Protein AF-A0A7S1TML5-F1 (afdb_monomer_lite)

pLDDT: mean 84.29, std 15.25, range [36.38, 97.0]

Foldseek 3Di:
DDDPPDPDDDDPVRVVVQLVVLLVVLVVLQVLQVVVVQWADQDPCLVVVLVVLVVVLVVLVVVLVVLVVVLVVLVVVVVPDDDDQPPDLPDQDDDPPDDPVVSVVSVVVSVPPDDDDDPSNVVSVVSVVVSVVSVVVSVVSVSVSVSCVVCRTTDSPCCVQPVDDVLQVLLCCVLSVHPCCSVDPPVSCVVCVVSNPRHVPDDD

Sequence (204 aa):
RDRVVAPSRMQKDDIRKLDDLVEFYNKANKEVAILCNHQRSLPASFDGSMKKLQDRLREFKRELKTMEEKAKDARKRNADKYSIETQRDVKPVFTAEMTYREREAEKQRVAALPKEKSAKTILLSRHDAAVERVHKAVLKLETTIRMKEDLKEVALGTSKINYMDPRITIAWCKKHSVPVEKIFASSLLLKFAWAMETSEHFRF

Secondary structure (DSSP, 8-state):
-----PPP---HHHHHHHHHHHHHHHHHHHHHHHHTT-B-PPPTTHHHHHHHHHHHHHHHHHHHHHHHHHHHHHHHHHHHS-----TT--PPP--TT--HHHHHHHHHHHHTS--PPPHHHHHHHHHHHHHHHHHHHHHHHHHHHHHHHHTTTB-HHHIIIIIS-HHHHHHHHHHTT--GGGTS-HHHHHHTGGGTT--TT---

InterPro domains:
  IPR011010 DNA breaking-rejoining enzyme, catalytic core [SSF56349] (14-200)
  IPR013499 DNA topoisomerase I, eukaryotic-type [SM00435] (4-177)
  IPR013500 DNA topoisomerase I, catalytic core, eukaryotic-type [PF01028] (16-70)
  IPR014727 DNA topoisomerase I, catalytic core, alpha/beta subdomain [G3DSA:1.10.132.10] (6-204)
  IPR018521 DNA topoisomerase IB, active site [PS00176] (150-168)
  IPR025834 Topoisomerase I C-terminal domain [PF14370] (138-204)
  IPR051062 DNA topoisomerase IB [PTHR10290] (17-204)

Organism: NCBI:txid1077150

Radius of gyration: 27.16 Å; chains: 1; bounding box: 80×31×65 Å

Structure (mmCIF, N/CA/C/O backbone):
data_AF-A0A7S1TML5-F1
#
_entry.id   AF-A0A7S1TML5-F1
#
loop_
_atom_site.group_PDB
_atom_site.id
_atom_site.type_symbol
_atom_site.label_atom_id
_atom_site.label_alt_id
_atom_site.label_comp_id
_atom_site.label_asym_id
_atom_site.label_entity_id
_atom_site.label_seq_id
_atom_site.pdbx_PDB_ins_code
_atom_site.Cartn_x
_atom_site.Cartn_y
_atom_site.Cartn_z
_atom_site.occupancy
_atom_site.B_iso_or_equiv
_atom_site.auth_seq_id
_atom_site.auth_comp_id
_atom_site.auth_asym_id
_atom_site.auth_atom_id
_atom_site.pdbx_PDB_model_num
ATOM 1 N N . ARG A 1 1 ? -28.664 7.259 -23.904 1.00 36.53 1 ARG A N 1
ATOM 2 C CA . ARG A 1 1 ? -28.539 7.886 -22.563 1.00 36.53 1 ARG A CA 1
ATOM 3 C C . ARG A 1 1 ? -27.645 6.978 -21.739 1.00 36.53 1 ARG A C 1
ATOM 5 O O . ARG A 1 1 ? -28.142 6.061 -21.093 1.00 36.53 1 ARG A O 1
ATOM 12 N N . ASP A 1 2 ? -26.340 7.191 -21.853 1.00 36.38 2 ASP A N 1
ATOM 13 C CA . ASP A 1 2 ? -25.328 6.387 -21.180 1.00 36.38 2 ASP A CA 1
ATOM 14 C C . ASP A 1 2 ? -25.405 6.609 -19.673 1.00 36.38 2 ASP A C 1
ATOM 16 O O . ASP A 1 2 ? -25.277 7.731 -19.178 1.00 36.38 2 ASP A O 1
ATOM 20 N N . ARG A 1 3 ? -25.670 5.531 -18.931 1.00 38.56 3 ARG A N 1
ATOM 21 C CA . ARG A 1 3 ? -25.481 5.529 -17.484 1.00 38.56 3 ARG A CA 1
ATOM 22 C C . ARG A 1 3 ? -23.980 5.534 -17.247 1.00 38.56 3 ARG A C 1
ATOM 24 O O . ARG A 1 3 ? -23.326 4.511 -17.416 1.00 38.56 3 ARG A O 1
ATOM 31 N N . VAL A 1 4 ? -23.450 6.682 -16.843 1.00 40.66 4 VAL A N 1
ATOM 32 C CA . VAL A 1 4 ? -22.122 6.785 -16.240 1.00 40.66 4 VAL A CA 1
ATOM 33 C C . VAL A 1 4 ? -22.146 5.920 -14.978 1.00 40.66 4 VAL A C 1
ATOM 35 O O . VAL A 1 4 ? -22.702 6.308 -13.951 1.00 40.66 4 VAL A O 1
ATOM 38 N N . VAL A 1 5 ? -21.629 4.695 -15.082 1.00 40.88 5 VAL A N 1
ATOM 39 C CA . VAL A 1 5 ? -21.435 3.806 -13.937 1.00 40.88 5 VAL A CA 1
ATOM 40 C C . VAL A 1 5 ? -20.344 4.443 -13.086 1.00 40.88 5 VAL A C 1
ATOM 42 O O . VAL A 1 5 ? -19.181 4.487 -13.481 1.00 40.88 5 VAL A O 1
ATOM 45 N N . ALA A 1 6 ? -20.731 5.008 -11.944 1.00 38.59 6 ALA A N 1
ATOM 46 C CA . ALA A 1 6 ? -19.779 5.539 -10.980 1.00 38.59 6 ALA A CA 1
ATOM 47 C C . ALA A 1 6 ? -18.787 4.429 -10.574 1.00 38.59 6 ALA A C 1
ATOM 49 O O . ALA A 1 6 ? -19.220 3.293 -10.355 1.00 38.59 6 ALA A O 1
ATOM 50 N N . PRO A 1 7 ? -17.479 4.722 -10.458 1.00 43.91 7 PRO A N 1
ATOM 51 C CA . PRO A 1 7 ? -16.489 3.710 -10.117 1.00 43.91 7 PRO A CA 1
ATOM 52 C C . PRO A 1 7 ? -16.825 3.104 -8.751 1.00 43.91 7 PRO A C 1
ATOM 54 O O . PRO A 1 7 ? -16.921 3.806 -7.741 1.00 43.91 7 PRO A O 1
ATOM 57 N N . SER A 1 8 ? -17.041 1.788 -8.731 1.00 50.03 8 SER A N 1
ATOM 58 C CA . SER A 1 8 ? -17.354 1.029 -7.524 1.00 50.03 8 SER A CA 1
ATOM 59 C C . SER A 1 8 ? -16.257 1.234 -6.479 1.00 50.03 8 SER A C 1
ATOM 61 O O . SER A 1 8 ? -15.083 0.956 -6.726 1.00 50.03 8 SER A O 1
ATOM 63 N N . ARG A 1 9 ? -16.632 1.718 -5.293 1.00 47.47 9 ARG A N 1
ATOM 64 C CA . ARG A 1 9 ? -15.718 1.897 -4.160 1.00 47.47 9 ARG A CA 1
ATOM 65 C C . ARG A 1 9 ? -15.168 0.528 -3.731 1.00 47.47 9 ARG A C 1
ATOM 67 O O . ARG A 1 9 ? -15.917 -0.268 -3.175 1.00 47.47 9 ARG A O 1
ATOM 74 N N . MET A 1 10 ? -13.882 0.269 -3.985 1.00 55.25 10 MET A N 1
ATOM 75 C CA . MET A 1 10 ? -13.211 -0.990 -3.617 1.00 55.25 10 MET A CA 1
ATOM 76 C C . MET A 1 10 ? -13.347 -1.287 -2.116 1.00 55.25 10 MET A C 1
ATOM 78 O O . MET A 1 10 ? -13.232 -0.373 -1.286 1.00 55.25 10 MET A O 1
ATOM 82 N N . GLN A 1 11 ? -13.584 -2.553 -1.755 1.00 63.06 11 GLN A N 1
ATOM 83 C CA . GLN A 1 11 ? -13.730 -2.960 -0.358 1.00 63.06 11 GLN A CA 1
ATOM 84 C C . GLN A 1 11 ? -12.360 -3.048 0.336 1.00 63.06 11 GLN A C 1
ATOM 86 O O . GLN A 1 11 ? -11.303 -3.045 -0.294 1.00 63.06 11 GLN A O 1
ATOM 91 N N . LYS A 1 12 ? -12.345 -3.087 1.675 1.00 57.06 12 LYS A N 1
ATOM 92 C CA . LYS A 1 12 ? -11.091 -3.082 2.456 1.00 57.06 12 LYS A CA 1
ATOM 93 C C . LYS A 1 12 ? -10.215 -4.307 2.190 1.00 57.06 12 LYS A C 1
ATOM 95 O O . LYS A 1 12 ? -8.993 -4.160 2.176 1.00 57.06 12 LYS A O 1
ATOM 100 N N . ASP A 1 13 ? -10.832 -5.465 1.988 1.00 61.53 13 ASP A N 1
ATOM 101 C CA . ASP A 1 13 ? -10.122 -6.713 1.705 1.00 61.53 13 ASP A CA 1
ATOM 102 C C . A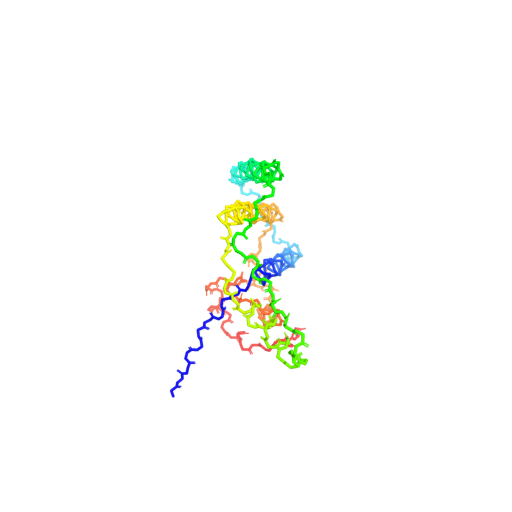SP A 1 13 ? -9.539 -6.711 0.289 1.00 61.53 13 ASP A C 1
ATOM 104 O O . ASP A 1 13 ? -8.429 -7.197 0.084 1.00 61.53 13 ASP A O 1
ATOM 108 N N . ASP A 1 14 ? -10.212 -6.048 -0.655 1.00 66.25 14 ASP A N 1
ATOM 109 C CA . ASP A 1 14 ? -9.702 -5.841 -2.014 1.00 66.25 14 ASP A CA 1
ATOM 110 C C . ASP A 1 14 ? -8.454 -4.952 -2.013 1.00 66.25 14 ASP A C 1
ATOM 112 O O . ASP A 1 14 ? -7.517 -5.197 -2.763 1.00 66.25 14 ASP A O 1
ATOM 116 N N . ILE A 1 15 ? -8.401 -3.946 -1.130 1.00 66.00 15 ILE A N 1
ATOM 117 C CA . ILE A 1 15 ? -7.236 -3.057 -1.003 1.00 66.00 15 ILE A CA 1
ATOM 118 C C . ILE A 1 15 ? -6.014 -3.809 -0.459 1.00 66.00 15 ILE A C 1
ATOM 120 O O . ILE A 1 15 ? -4.912 -3.582 -0.943 1.00 66.00 15 ILE A O 1
ATOM 124 N N . ARG A 1 16 ? -6.190 -4.704 0.526 1.00 69.00 16 ARG A N 1
ATOM 125 C CA . ARG A 1 16 ? -5.073 -5.520 1.041 1.00 69.00 16 ARG A CA 1
ATOM 126 C C . ARG A 1 16 ? -4.533 -6.451 -0.041 1.00 69.00 16 ARG A C 1
ATOM 128 O O . ARG A 1 16 ? -3.340 -6.438 -0.307 1.00 69.00 16 ARG A O 1
ATOM 135 N N . LYS A 1 17 ? -5.431 -7.154 -0.736 1.00 79.81 17 LYS A N 1
ATOM 136 C CA . LYS A 1 17 ? -5.066 -7.997 -1.882 1.00 79.81 17 LYS A CA 1
ATOM 137 C C . LYS A 1 17 ? -4.346 -7.203 -2.975 1.00 79.81 17 LYS A C 1
ATOM 139 O O . LYS A 1 17 ? -3.415 -7.716 -3.584 1.00 79.81 17 LYS A O 1
ATOM 144 N N . LEU A 1 18 ? -4.757 -5.958 -3.220 1.00 86.44 18 LEU A N 1
ATOM 145 C CA . LEU A 1 18 ? -4.114 -5.084 -4.197 1.00 86.44 18 LEU A CA 1
ATOM 146 C C . LEU A 1 18 ? -2.669 -4.745 -3.805 1.00 86.44 18 LEU A C 1
ATOM 148 O O . LEU A 1 18 ? -1.782 -4.835 -4.650 1.00 86.44 18 LEU A O 1
ATOM 152 N N . ASP A 1 19 ? -2.438 -4.350 -2.552 1.00 84.81 19 ASP A N 1
ATOM 153 C CA . ASP A 1 19 ? -1.098 -4.006 -2.064 1.00 84.81 19 ASP A CA 1
ATOM 154 C C . ASP A 1 19 ? -0.154 -5.225 -2.161 1.00 84.81 19 ASP A C 1
ATOM 156 O O . ASP A 1 19 ? 0.963 -5.087 -2.664 1.00 84.81 19 ASP A O 1
ATOM 160 N N . ASP A 1 20 ? -0.636 -6.424 -1.811 1.00 88.06 20 ASP A N 1
ATOM 161 C CA . ASP A 1 20 ? 0.120 -7.682 -1.920 1.00 88.06 20 ASP A CA 1
ATOM 162 C C . ASP A 1 20 ? 0.479 -8.023 -3.383 1.00 88.06 20 ASP A C 1
ATOM 164 O O . ASP A 1 20 ? 1.599 -8.437 -3.693 1.00 88.06 20 ASP A O 1
ATOM 168 N N . LEU A 1 21 ? -0.456 -7.814 -4.318 1.00 91.88 21 LEU A N 1
ATOM 169 C CA . LEU A 1 21 ? -0.222 -8.022 -5.753 1.00 91.88 21 LEU A CA 1
ATOM 170 C C . LEU A 1 21 ? 0.814 -7.034 -6.309 1.00 91.88 21 LEU A C 1
ATOM 172 O O . LEU A 1 21 ? 1.669 -7.410 -7.115 1.00 91.88 21 LEU A O 1
ATOM 176 N N . VAL A 1 22 ? 0.768 -5.773 -5.877 1.00 91.00 22 VAL A N 1
ATOM 177 C CA . VAL A 1 22 ? 1.758 -4.759 -6.268 1.00 91.00 22 VAL A CA 1
ATOM 178 C C . VAL A 1 22 ? 3.139 -5.097 -5.699 1.00 91.00 22 VAL A C 1
ATOM 180 O O . VAL A 1 22 ? 4.145 -4.927 -6.394 1.00 91.00 22 VAL A O 1
ATOM 183 N N . GLU A 1 23 ? 3.214 -5.603 -4.467 1.00 88.88 23 GLU A N 1
ATOM 184 C CA . GLU A 1 23 ? 4.462 -6.097 -3.877 1.00 88.88 23 GLU A CA 1
ATOM 185 C C . GLU A 1 23 ? 5.036 -7.263 -4.691 1.00 88.88 23 GLU A C 1
ATOM 187 O O . GLU A 1 23 ? 6.210 -7.227 -5.071 1.00 88.88 23 GLU A O 1
ATOM 192 N N . PHE A 1 24 ? 4.198 -8.239 -5.055 1.00 92.19 24 PHE A N 1
ATOM 193 C CA . PHE A 1 24 ? 4.586 -9.351 -5.922 1.00 92.19 24 PHE A CA 1
ATOM 194 C C . PHE A 1 24 ? 5.162 -8.866 -7.259 1.00 92.19 24 PHE A C 1
ATOM 196 O O . PHE A 1 24 ? 6.250 -9.293 -7.654 1.00 92.19 24 PHE A O 1
ATOM 203 N N . TYR A 1 25 ? 4.483 -7.929 -7.929 1.00 93.81 25 TYR A N 1
ATOM 204 C CA . TYR A 1 25 ? 4.966 -7.355 -9.186 1.00 93.81 25 TYR A CA 1
ATOM 205 C C . TYR A 1 25 ? 6.332 -6.675 -9.019 1.00 93.81 25 TYR A C 1
ATOM 207 O O . TYR A 1 25 ? 7.237 -6.864 -9.834 1.00 93.81 25 TYR A O 1
ATOM 215 N N . ASN A 1 26 ? 6.507 -5.881 -7.958 1.00 91.81 26 ASN A N 1
ATOM 216 C CA . ASN A 1 26 ? 7.770 -5.187 -7.704 1.00 91.81 26 ASN A CA 1
ATOM 217 C C . ASN A 1 26 ? 8.909 -6.160 -7.394 1.00 91.81 26 ASN A C 1
ATOM 219 O O . ASN A 1 26 ? 10.030 -5.931 -7.849 1.00 91.81 26 ASN A O 1
ATOM 223 N N . LYS A 1 27 ? 8.622 -7.255 -6.685 1.00 92.06 27 LYS A N 1
ATOM 224 C CA . LYS A 1 27 ? 9.584 -8.331 -6.447 1.00 92.06 27 LYS A CA 1
ATOM 225 C C . LYS A 1 27 ? 9.984 -9.011 -7.757 1.00 92.06 27 LYS A C 1
ATOM 227 O O . LYS A 1 27 ? 11.171 -9.125 -8.025 1.00 92.06 27 LYS A O 1
ATOM 232 N N . ALA A 1 28 ? 9.026 -9.367 -8.613 1.00 93.56 28 ALA A N 1
ATOM 233 C CA . ALA A 1 28 ? 9.321 -9.942 -9.927 1.00 93.56 28 ALA A CA 1
ATOM 234 C C . ALA A 1 28 ? 10.176 -8.996 -10.794 1.00 93.56 28 ALA A C 1
ATOM 236 O O . ALA A 1 28 ? 11.177 -9.413 -11.372 1.00 93.56 28 ALA A O 1
ATOM 237 N N . ASN A 1 29 ? 9.845 -7.701 -10.825 1.00 93.31 29 ASN A N 1
ATOM 238 C CA . ASN A 1 29 ? 10.642 -6.703 -11.541 1.00 93.31 29 ASN A CA 1
ATOM 239 C C . ASN A 1 29 ? 12.057 -6.538 -10.953 1.00 93.31 29 ASN A C 1
ATOM 241 O O . ASN A 1 29 ? 13.005 -6.292 -11.696 1.00 93.31 29 ASN A O 1
AT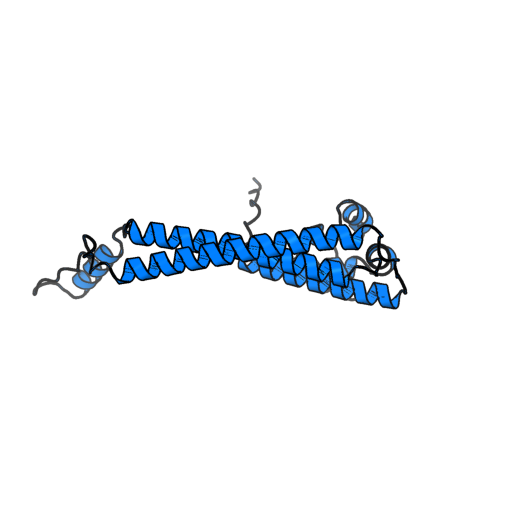OM 245 N N . LYS A 1 30 ? 12.220 -6.676 -9.630 1.00 92.00 30 LYS A N 1
ATOM 246 C CA . LYS A 1 30 ? 13.536 -6.664 -8.977 1.00 92.00 30 LYS A CA 1
ATOM 247 C C . LYS A 1 30 ? 14.408 -7.809 -9.485 1.00 92.00 30 LYS A C 1
ATOM 249 O O . LYS A 1 30 ? 15.561 -7.559 -9.814 1.00 92.00 30 LYS A O 1
ATOM 254 N N . GLU A 1 31 ? 13.863 -9.017 -9.608 1.00 93.06 31 GLU A N 1
ATOM 255 C CA . GLU A 1 31 ? 14.612 -10.165 -10.139 1.00 93.06 31 GLU A CA 1
ATOM 256 C C . GLU A 1 31 ? 15.055 -9.935 -11.589 1.00 93.06 31 GLU A C 1
ATOM 258 O O . GLU A 1 31 ? 16.214 -10.172 -11.926 1.00 93.06 31 GLU A O 1
ATOM 263 N N . VAL A 1 32 ? 14.179 -9.375 -12.434 1.00 93.44 32 VAL A N 1
ATOM 264 C CA . VAL A 1 32 ? 14.549 -8.984 -13.807 1.00 93.44 32 VAL A CA 1
ATOM 265 C C . VAL A 1 32 ? 15.671 -7.944 -13.790 1.00 93.44 32 VAL A C 1
ATOM 267 O O . VAL A 1 32 ? 16.641 -8.066 -14.530 1.00 93.44 32 VAL A O 1
ATOM 270 N N . ALA A 1 33 ? 15.579 -6.932 -12.927 1.00 94.19 33 ALA A N 1
ATOM 271 C CA . ALA A 1 33 ? 16.613 -5.911 -12.806 1.00 94.19 33 ALA A CA 1
ATOM 272 C C . ALA A 1 33 ? 17.959 -6.482 -12.329 1.00 94.19 33 ALA A C 1
ATOM 274 O O . ALA A 1 33 ? 18.998 -6.061 -12.832 1.00 94.19 33 ALA A O 1
ATOM 275 N N . ILE A 1 34 ? 17.953 -7.448 -11.407 1.00 91.81 34 ILE A N 1
ATOM 276 C CA . ILE A 1 34 ? 19.162 -8.150 -10.956 1.00 91.81 34 ILE A CA 1
ATOM 277 C C . ILE A 1 34 ? 19.767 -8.957 -12.107 1.00 91.81 34 ILE A C 1
ATOM 279 O O . ILE A 1 34 ? 20.967 -8.855 -12.352 1.00 91.81 34 ILE A O 1
ATOM 283 N N . LEU A 1 35 ? 18.942 -9.697 -12.852 1.00 93.50 35 LEU A N 1
ATOM 284 C CA . LEU A 1 35 ? 19.381 -10.484 -14.005 1.00 93.50 35 LEU A CA 1
ATOM 285 C C . LEU A 1 35 ? 19.975 -9.601 -15.116 1.00 93.50 35 LEU A C 1
ATOM 287 O O . LEU A 1 35 ? 20.988 -9.954 -15.711 1.00 93.50 35 LEU A O 1
ATOM 291 N N . CYS A 1 36 ? 19.398 -8.421 -15.347 1.00 92.81 36 CYS A N 1
ATOM 292 C CA . CYS A 1 36 ? 19.926 -7.413 -16.271 1.00 92.81 36 CYS A CA 1
ATOM 293 C C . CYS A 1 36 ? 21.094 -6.586 -15.691 1.00 92.81 36 CYS A C 1
ATOM 295 O O . CYS A 1 36 ? 21.527 -5.621 -16.320 1.00 92.81 36 CYS A O 1
ATOM 297 N N . ASN A 1 37 ? 21.591 -6.924 -14.495 1.00 91.38 37 ASN A N 1
ATOM 298 C CA . ASN A 1 37 ? 22.658 -6.215 -13.783 1.00 91.38 37 ASN A CA 1
ATOM 299 C C . ASN A 1 37 ? 22.402 -4.701 -13.598 1.00 91.38 37 ASN A C 1
ATOM 301 O O . ASN A 1 37 ? 23.310 -3.871 -13.646 1.00 91.38 37 ASN A O 1
ATOM 305 N N . HIS A 1 38 ? 21.147 -4.309 -13.382 1.00 89.56 38 HIS A N 1
ATOM 306 C CA . HIS A 1 38 ? 20.753 -2.928 -13.101 1.00 89.56 38 HIS A CA 1
ATOM 307 C C . HIS A 1 38 ? 20.871 -2.605 -11.611 1.00 89.56 38 HIS A C 1
ATOM 309 O O . HIS A 1 38 ? 19.884 -2.348 -10.913 1.00 89.56 38 HIS A O 1
ATOM 315 N N . GLN A 1 39 ? 22.107 -2.614 -11.124 1.00 87.75 39 GLN A N 1
ATOM 316 C CA . GLN A 1 39 ? 22.440 -2.181 -9.773 1.00 87.75 39 GLN A CA 1
ATOM 317 C C . GLN A 1 39 ? 22.497 -0.650 -9.698 1.00 87.75 39 GLN A C 1
ATOM 319 O O . GLN A 1 39 ? 22.799 0.036 -10.676 1.00 87.75 39 GLN A O 1
ATOM 324 N N . ARG A 1 40 ? 22.206 -0.100 -8.520 1.00 89.19 40 ARG A N 1
ATOM 325 C CA . ARG A 1 40 ? 22.442 1.307 -8.189 1.00 89.19 40 ARG A CA 1
ATOM 326 C C . ARG A 1 40 ? 23.164 1.398 -6.854 1.00 89.19 40 ARG A C 1
ATOM 328 O O . ARG A 1 40 ? 22.873 0.631 -5.939 1.00 89.19 40 ARG A O 1
ATOM 335 N N . SER A 1 41 ? 24.033 2.390 -6.714 1.00 90.19 41 SER A N 1
ATOM 336 C CA . SER A 1 41 ? 24.634 2.699 -5.420 1.00 90.19 41 SER A CA 1
ATOM 337 C C . SER A 1 41 ? 23.566 3.143 -4.423 1.00 90.19 41 SER A C 1
ATOM 339 O O . SER A 1 41 ? 22.600 3.826 -4.787 1.00 90.19 41 SER A O 1
ATOM 341 N N . LEU A 1 42 ? 23.757 2.777 -3.155 1.00 91.94 42 LEU A N 1
ATOM 342 C CA . LEU A 1 42 ? 22.890 3.221 -2.072 1.00 91.94 42 LEU A CA 1
ATOM 343 C C . LEU A 1 42 ? 22.893 4.762 -2.007 1.00 91.94 42 LEU A C 1
ATOM 345 O O . LEU A 1 42 ? 23.964 5.362 -1.887 1.00 91.94 42 LEU A O 1
ATOM 349 N N . PRO A 1 43 ? 21.729 5.435 -2.092 1.00 91.31 43 PRO A N 1
ATOM 350 C CA . PRO A 1 43 ? 21.688 6.889 -1.987 1.00 91.31 43 PRO A CA 1
ATOM 351 C C . PRO A 1 43 ? 22.201 7.359 -0.621 1.00 91.31 43 PRO A C 1
ATOM 353 O O . PRO A 1 43 ? 21.774 6.833 0.403 1.00 91.31 43 PRO A O 1
ATOM 356 N N . ALA A 1 44 ? 23.020 8.412 -0.573 1.00 92.31 44 ALA A N 1
ATOM 357 C CA . ALA A 1 44 ? 23.557 8.943 0.690 1.00 92.31 44 ALA A CA 1
ATOM 358 C C . ALA A 1 44 ? 22.465 9.390 1.689 1.00 92.31 44 ALA A C 1
ATOM 360 O O . ALA A 1 44 ? 22.661 9.378 2.900 1.00 92.31 44 ALA A O 1
ATOM 361 N N . SER A 1 45 ? 21.282 9.768 1.194 1.00 92.75 45 SER A N 1
ATOM 362 C CA . SER A 1 45 ? 20.125 10.148 2.017 1.00 92.75 45 SER A CA 1
ATOM 363 C C . SER A 1 45 ? 19.275 8.959 2.486 1.00 92.75 45 SER A C 1
ATOM 365 O O . SER A 1 45 ? 18.289 9.159 3.209 1.00 92.75 45 SER A O 1
ATOM 367 N N . PHE A 1 46 ? 19.622 7.731 2.083 1.00 93.31 46 PHE A N 1
ATOM 368 C CA . PHE A 1 46 ? 18.845 6.533 2.375 1.00 93.31 46 PHE A CA 1
ATOM 369 C C . PHE A 1 46 ? 18.679 6.340 3.880 1.00 93.31 46 PHE A C 1
ATOM 371 O O . PHE A 1 46 ? 17.540 6.344 4.348 1.00 93.31 46 PHE A O 1
ATOM 378 N N . ASP A 1 47 ? 19.773 6.308 4.638 1.00 94.38 47 ASP A N 1
ATOM 379 C CA . ASP A 1 47 ? 19.747 6.053 6.083 1.00 94.38 47 ASP A CA 1
ATOM 380 C C . ASP A 1 47 ? 18.938 7.100 6.842 1.00 94.38 47 ASP A C 1
ATOM 382 O O . ASP A 1 47 ? 18.086 6.769 7.666 1.00 94.38 47 ASP A O 1
ATOM 386 N N . GLY A 1 48 ? 19.118 8.381 6.508 1.00 96.12 48 GLY A N 1
ATOM 387 C CA . GLY A 1 48 ? 18.339 9.461 7.112 1.00 96.12 48 GLY A CA 1
ATOM 388 C C . GLY A 1 48 ? 16.842 9.321 6.825 1.00 96.12 48 GLY A C 1
ATOM 389 O O . GLY A 1 48 ? 16.002 9.521 7.705 1.00 96.12 48 GLY A O 1
ATOM 390 N N . SER A 1 49 ? 16.487 8.940 5.599 1.00 94.06 49 SER A N 1
ATOM 391 C CA . SER A 1 49 ? 15.093 8.722 5.215 1.00 94.06 49 SER A CA 1
ATOM 392 C C . SER A 1 49 ? 14.500 7.434 5.806 1.00 94.06 49 SER A C 1
ATOM 394 O O . SER A 1 49 ? 13.303 7.397 6.089 1.00 94.06 49 SER A O 1
ATOM 396 N N . MET A 1 50 ? 15.312 6.395 6.009 1.00 95.56 50 MET A N 1
ATOM 397 C CA . MET A 1 50 ? 14.912 5.138 6.639 1.00 95.56 50 MET A CA 1
ATOM 398 C C . MET A 1 50 ? 14.694 5.334 8.138 1.00 95.56 50 MET A C 1
ATOM 400 O O . MET A 1 50 ? 13.646 4.960 8.660 1.00 95.56 50 MET A O 1
ATOM 404 N N . LYS A 1 51 ? 15.612 6.038 8.806 1.00 96.50 51 LYS A N 1
ATOM 405 C CA . LYS A 1 51 ? 15.501 6.409 10.218 1.00 96.50 51 LYS A CA 1
ATOM 406 C C . LYS A 1 51 ? 14.203 7.164 10.504 1.00 96.50 51 LYS A C 1
ATOM 408 O O . LYS A 1 51 ? 13.466 6.771 11.398 1.00 96.50 51 LYS A O 1
ATOM 413 N N . LYS A 1 52 ? 13.850 8.162 9.683 1.00 96.50 52 LYS A N 1
ATOM 414 C CA . LYS A 1 52 ? 12.573 8.895 9.809 1.00 96.50 52 LYS A CA 1
ATOM 415 C C . LYS A 1 52 ? 11.345 7.980 9.711 1.00 96.50 52 LYS A C 1
ATOM 417 O O . LYS A 1 52 ? 10.385 8.162 10.457 1.00 96.50 52 LYS A O 1
ATOM 422 N N . LEU A 1 53 ? 11.354 7.005 8.796 1.00 95.44 53 LEU A N 1
ATOM 423 C CA . LEU A 1 53 ? 10.258 6.035 8.670 1.00 95.44 53 LEU A CA 1
ATOM 424 C C . LEU A 1 53 ? 10.190 5.107 9.890 1.00 95.44 53 LEU A C 1
ATOM 426 O O . LEU A 1 53 ? 9.102 4.867 10.409 1.00 95.44 53 LEU A O 1
ATOM 430 N N . GLN A 1 54 ? 11.338 4.630 10.372 1.00 96.19 54 GLN A N 1
ATOM 431 C CA . GLN A 1 54 ? 11.434 3.787 11.565 1.00 96.19 54 GLN A CA 1
ATOM 432 C C . GLN A 1 54 ? 11.004 4.530 12.837 1.00 96.19 54 GLN A C 1
ATOM 434 O O . GLN A 1 54 ? 10.292 3.962 13.663 1.00 96.19 54 GLN A O 1
ATOM 439 N N . ASP A 1 55 ? 11.385 5.799 12.989 1.00 97.00 55 ASP A N 1
ATOM 440 C CA . ASP A 1 55 ? 10.960 6.664 14.094 1.00 97.00 55 ASP A CA 1
ATOM 441 C C . ASP A 1 55 ? 9.440 6.818 14.115 1.00 97.00 55 ASP A C 1
ATOM 443 O O . ASP A 1 55 ? 8.799 6.554 15.134 1.00 97.00 55 ASP A O 1
ATOM 447 N N . ARG A 1 56 ? 8.850 7.132 12.957 1.00 96.12 56 ARG A N 1
ATOM 448 C CA . ARG A 1 56 ? 7.396 7.231 12.806 1.00 96.12 56 ARG A CA 1
ATOM 449 C C . ARG A 1 56 ? 6.691 5.903 13.089 1.00 96.12 56 ARG A C 1
ATOM 451 O O . ARG A 1 56 ? 5.629 5.887 13.704 1.00 96.12 56 ARG A O 1
ATOM 458 N N . LEU A 1 57 ? 7.279 4.780 12.673 1.00 96.50 57 LEU A N 1
ATOM 459 C CA . LEU A 1 57 ? 6.746 3.453 12.980 1.00 96.50 57 LEU A CA 1
ATOM 460 C C . LEU A 1 57 ? 6.758 3.185 14.486 1.00 96.50 57 LEU A C 1
ATOM 462 O O . LEU A 1 57 ? 5.778 2.670 15.023 1.00 96.50 57 LEU A O 1
ATOM 466 N N . ARG A 1 58 ? 7.844 3.543 15.179 1.00 96.44 58 ARG A N 1
ATOM 467 C CA . ARG A 1 58 ? 7.930 3.410 16.638 1.00 96.44 58 ARG A CA 1
ATOM 468 C C . ARG A 1 58 ? 6.870 4.246 17.342 1.00 96.44 58 ARG A C 1
ATOM 470 O O . ARG A 1 58 ? 6.251 3.752 18.281 1.00 96.44 58 ARG A O 1
ATOM 477 N N . GLU A 1 59 ? 6.650 5.474 16.892 1.00 96.00 59 GLU A N 1
ATOM 478 C CA . GLU A 1 59 ? 5.611 6.354 17.427 1.00 96.00 59 GLU A CA 1
ATOM 479 C C . GLU A 1 59 ? 4.212 5.752 17.243 1.00 96.00 59 GLU A C 1
ATOM 481 O O . GLU A 1 59 ? 3.503 5.560 18.229 1.00 96.00 59 GLU A O 1
ATOM 486 N N . PHE A 1 60 ? 3.853 5.333 16.025 1.00 94.75 60 PHE A N 1
ATOM 487 C CA . PHE A 1 60 ? 2.557 4.698 15.768 1.00 94.75 60 PHE A CA 1
ATOM 488 C C . PHE A 1 60 ? 2.368 3.381 16.522 1.00 94.75 60 PHE A C 1
ATOM 490 O O . PHE A 1 60 ? 1.263 3.094 16.974 1.00 94.75 60 PHE A O 1
ATOM 497 N N . LYS A 1 61 ? 3.426 2.585 16.721 1.00 95.88 61 LYS A N 1
ATOM 498 C CA . LYS A 1 61 ? 3.356 1.380 17.563 1.00 95.88 61 LYS A CA 1
ATOM 499 C C . LYS A 1 61 ? 3.100 1.714 19.032 1.00 95.88 61 LYS A C 1
ATOM 501 O O . LYS A 1 61 ? 2.338 1.007 19.690 1.00 95.88 61 LYS A O 1
ATOM 506 N N . ARG A 1 62 ? 3.712 2.783 19.555 1.00 95.88 62 ARG A N 1
ATOM 507 C CA . ARG A 1 62 ? 3.434 3.271 20.917 1.00 95.88 62 ARG A CA 1
ATOM 508 C C . ARG A 1 62 ? 1.991 3.748 21.030 1.00 95.88 62 ARG A C 1
ATOM 510 O O . ARG A 1 62 ? 1.292 3.322 21.944 1.00 95.88 62 ARG A O 1
ATOM 517 N N . GLU A 1 63 ? 1.535 4.566 20.085 1.00 93.81 63 GLU A N 1
ATOM 518 C CA . GLU A 1 63 ? 0.151 5.040 20.031 1.00 93.81 63 GLU A CA 1
ATOM 519 C C . GLU A 1 63 ? -0.830 3.862 19.995 1.00 93.81 63 GLU A C 1
ATOM 521 O O . GLU A 1 63 ? -1.731 3.790 20.832 1.00 93.81 63 GLU A O 1
ATOM 526 N N . LEU A 1 64 ? -0.601 2.889 19.109 1.00 94.19 64 LEU A N 1
ATOM 527 C CA . LEU A 1 64 ? -1.424 1.689 18.990 1.00 94.19 64 LEU A CA 1
ATOM 528 C C . LEU A 1 64 ? -1.527 0.940 20.319 1.00 94.19 64 LEU A C 1
ATOM 530 O O . LEU A 1 64 ? -2.635 0.658 20.766 1.00 94.19 64 LEU A O 1
ATOM 534 N N . LYS A 1 65 ? -0.394 0.693 20.986 1.00 95.19 65 LYS A N 1
ATOM 535 C CA . LYS A 1 65 ? -0.367 0.015 22.286 1.00 95.19 65 LYS A CA 1
ATOM 536 C C . LYS A 1 65 ? -1.211 0.756 23.325 1.00 95.19 65 LYS A C 1
ATOM 538 O O . LYS A 1 65 ? -2.048 0.144 23.981 1.00 95.19 65 LYS A O 1
ATOM 543 N N . THR A 1 66 ? -1.056 2.077 23.431 1.00 93.94 66 THR A N 1
ATOM 544 C CA . THR A 1 66 ? -1.850 2.872 24.385 1.00 93.94 66 THR A CA 1
ATOM 545 C C . THR A 1 66 ? -3.347 2.856 24.058 1.00 93.94 66 THR A C 1
ATOM 547 O O . THR A 1 66 ? -4.184 2.861 24.960 1.00 93.94 66 THR A O 1
ATOM 550 N N . MET A 1 67 ? -3.709 2.831 22.773 1.00 91.31 67 MET A N 1
ATOM 551 C CA . MET A 1 67 ? -5.099 2.777 22.320 1.00 91.31 67 MET A CA 1
ATOM 552 C C . MET A 1 67 ? -5.723 1.402 22.567 1.00 91.31 67 MET A C 1
ATOM 554 O O . MET A 1 67 ? -6.875 1.325 22.993 1.00 91.31 67 MET A O 1
ATOM 558 N N . GLU A 1 68 ? -4.962 0.327 22.364 1.00 92.81 68 GLU A N 1
ATOM 559 C CA . GLU A 1 68 ? -5.369 -1.037 22.700 1.00 92.81 68 GLU A CA 1
ATOM 560 C C . GLU A 1 68 ? -5.557 -1.225 24.205 1.00 92.81 68 GLU A C 1
ATOM 562 O O . GLU A 1 68 ? -6.543 -1.829 24.622 1.00 92.81 68 GLU A O 1
ATOM 567 N N . GLU A 1 69 ? -4.652 -0.693 25.029 1.00 92.00 69 GLU A N 1
ATOM 568 C CA . GLU A 1 69 ? -4.779 -0.706 26.490 1.00 92.00 69 GLU A CA 1
ATOM 569 C C . GLU A 1 69 ? -6.048 0.032 26.930 1.00 92.00 69 GLU A C 1
ATOM 571 O O . GLU A 1 69 ? -6.875 -0.542 27.635 1.00 92.00 69 GLU A O 1
ATOM 576 N N . LYS A 1 70 ? -6.293 1.243 26.412 1.00 88.69 70 LYS A N 1
ATOM 577 C CA . LYS A 1 70 ? -7.535 1.993 26.674 1.00 88.69 70 LYS A CA 1
ATOM 578 C C . LYS A 1 70 ? -8.784 1.232 26.229 1.00 88.69 70 LYS A C 1
ATOM 580 O O . LYS A 1 70 ? -9.788 1.247 26.939 1.00 88.69 70 LYS A O 1
ATOM 585 N N . ALA A 1 71 ? -8.745 0.567 25.074 1.00 88.19 71 ALA A N 1
ATOM 586 C CA . ALA A 1 71 ? -9.857 -0.248 24.592 1.00 88.19 71 ALA A CA 1
ATOM 587 C C . ALA A 1 71 ? -10.093 -1.471 25.495 1.00 88.19 71 ALA A C 1
ATOM 589 O O . ALA A 1 71 ? -11.238 -1.781 25.822 1.00 88.19 71 ALA A O 1
ATOM 590 N N . LYS A 1 72 ? -9.029 -2.140 25.957 1.00 88.38 72 LYS A N 1
ATOM 591 C CA . LYS A 1 72 ? -9.104 -3.260 26.910 1.00 88.38 72 LYS A CA 1
ATOM 592 C C . LYS A 1 72 ? -9.643 -2.816 28.266 1.00 88.38 72 LYS A C 1
ATOM 594 O O . LYS A 1 72 ? -10.532 -3.474 28.798 1.00 88.38 72 LYS A O 1
ATOM 599 N N . ASP A 1 73 ? -9.175 -1.694 28.794 1.00 86.94 73 ASP A N 1
ATOM 600 C CA . ASP A 1 73 ? -9.659 -1.138 30.057 1.00 86.94 73 ASP A CA 1
ATOM 601 C C . ASP A 1 73 ? -11.119 -0.707 29.954 1.00 86.94 73 ASP A C 1
ATOM 603 O O . ASP A 1 73 ? -11.913 -0.986 30.852 1.00 86.94 73 ASP A O 1
ATOM 607 N N . ALA A 1 74 ? -11.509 -0.093 28.833 1.00 82.75 74 ALA A N 1
ATOM 608 C CA . ALA A 1 74 ? -12.904 0.208 28.549 1.00 82.75 74 ALA A CA 1
ATOM 609 C C . ALA A 1 74 ? -13.746 -1.073 28.507 1.00 82.75 74 ALA A C 1
ATOM 611 O O . ALA A 1 74 ? -14.839 -1.084 29.062 1.00 82.75 74 ALA A O 1
ATOM 612 N N . ARG A 1 75 ? -13.252 -2.169 27.914 1.00 81.81 75 ARG A N 1
ATOM 613 C CA . ARG A 1 75 ? -13.937 -3.475 27.920 1.00 81.81 75 ARG A CA 1
ATOM 614 C C . ARG A 1 75 ? -14.062 -4.057 29.332 1.00 81.81 75 ARG A C 1
ATOM 616 O O . ARG A 1 75 ? -15.152 -4.489 29.689 1.00 81.81 75 ARG A O 1
ATOM 623 N N . LYS A 1 76 ? -12.997 -4.017 30.143 1.00 81.75 76 LYS A N 1
ATOM 624 C CA . LYS A 1 76 ? -12.975 -4.541 31.524 1.00 81.75 76 LYS A CA 1
ATOM 625 C C . LYS A 1 76 ? -13.881 -3.755 32.470 1.00 81.75 76 LYS A C 1
ATOM 627 O O . LYS A 1 76 ? -14.778 -4.331 33.067 1.00 81.75 76 LYS A O 1
ATOM 632 N N . ARG A 1 77 ? -13.749 -2.424 32.519 1.00 71.44 77 ARG A N 1
ATOM 633 C CA . ARG A 1 77 ? -14.639 -1.557 33.321 1.00 71.44 77 ARG A CA 1
ATOM 634 C C . ARG A 1 77 ? -16.108 -1.714 32.925 1.00 71.44 77 ARG A C 1
ATOM 636 O O . ARG A 1 77 ? -17.000 -1.531 33.747 1.00 71.44 77 ARG A O 1
ATOM 643 N N . ASN A 1 78 ? -16.359 -2.039 31.658 1.00 63.00 78 ASN A N 1
ATOM 644 C CA . ASN A 1 78 ? -17.691 -2.343 31.154 1.00 63.00 78 ASN A CA 1
ATOM 645 C C . ASN A 1 78 ? -18.188 -3.752 31.515 1.00 63.00 78 ASN A C 1
ATOM 647 O O . ASN A 1 78 ? -19.401 -3.952 31.472 1.00 63.00 78 ASN A O 1
ATOM 651 N N . ALA A 1 79 ? -17.310 -4.703 31.839 1.00 57.47 79 ALA A N 1
ATOM 652 C CA . ALA A 1 79 ? -17.678 -6.019 32.361 1.00 57.47 79 ALA A CA 1
ATOM 653 C C . ALA A 1 79 ? -18.022 -5.954 33.862 1.00 57.47 79 ALA A C 1
ATOM 655 O O . ALA A 1 79 ? -18.953 -6.625 34.293 1.00 57.47 79 ALA A O 1
ATOM 656 N N . ASP A 1 80 ? -17.349 -5.080 34.620 1.00 53.38 80 ASP A N 1
ATOM 657 C CA . ASP A 1 80 ? -17.498 -4.987 36.083 1.00 53.38 80 ASP A CA 1
ATOM 658 C C . ASP A 1 80 ? -18.707 -4.150 36.552 1.00 53.38 80 ASP A C 1
ATOM 660 O O . ASP A 1 80 ? -19.176 -4.297 37.680 1.00 53.38 80 ASP A O 1
ATOM 664 N N . LYS A 1 81 ? -19.271 -3.283 35.699 1.00 49.28 81 LYS A N 1
ATOM 665 C CA . LYS A 1 81 ? -20.516 -2.553 36.001 1.00 49.28 81 LYS A CA 1
ATOM 666 C C . LYS A 1 81 ? -21.727 -3.327 35.482 1.00 49.28 81 LYS A C 1
ATOM 668 O O . LYS A 1 81 ? -22.107 -3.128 34.331 1.00 49.28 81 LYS A O 1
ATOM 673 N N . TYR A 1 82 ? -22.256 -4.189 36.357 1.00 38.47 82 TYR A N 1
ATOM 674 C CA . TYR A 1 82 ? -23.662 -4.587 36.561 1.00 38.47 82 TYR A CA 1
ATOM 675 C C . TYR A 1 82 ? -24.554 -4.677 35.309 1.00 38.47 82 TYR A C 1
ATOM 677 O O . TYR A 1 82 ? -24.699 -3.709 34.572 1.00 38.47 82 TYR A O 1
ATOM 685 N N . SER A 1 83 ? -25.217 -5.820 35.126 1.00 41.69 83 SER A N 1
ATOM 686 C CA . SER A 1 83 ? -26.398 -6.036 34.275 1.00 41.69 83 SER A CA 1
ATOM 687 C C . SER A 1 83 ? -27.224 -4.762 34.032 1.00 41.69 83 SER A C 1
ATOM 689 O O . SER A 1 83 ? -28.098 -4.408 34.819 1.00 41.69 83 SER A O 1
ATOM 691 N N . ILE A 1 84 ? -26.943 -4.051 32.941 1.00 44.00 84 ILE A N 1
ATOM 692 C CA . ILE A 1 84 ? -27.828 -2.991 32.475 1.00 44.00 84 ILE A CA 1
ATOM 693 C C . ILE A 1 84 ? -28.882 -3.737 31.678 1.00 44.00 84 ILE A C 1
ATOM 695 O O . ILE A 1 84 ? -28.617 -4.128 30.542 1.00 44.00 84 ILE A O 1
ATOM 699 N N . GLU A 1 85 ? -30.040 -3.988 32.287 1.00 47.25 85 GLU A N 1
ATOM 700 C CA . GLU A 1 85 ? -31.248 -4.278 31.523 1.00 47.25 85 GLU A CA 1
ATOM 701 C C . GLU A 1 85 ? -31.419 -3.133 30.522 1.00 47.25 85 GLU A C 1
ATOM 703 O O . GLU A 1 85 ? -31.789 -2.007 30.859 1.00 47.25 85 GLU A O 1
ATOM 708 N N . THR A 1 86 ? -31.049 -3.393 29.273 1.00 48.78 86 THR A N 1
ATOM 709 C CA . THR A 1 86 ? -31.361 -2.515 28.160 1.00 48.78 86 THR A CA 1
ATOM 710 C C . THR A 1 86 ? -32.876 -2.471 28.043 1.00 48.78 86 THR A C 1
ATOM 712 O O . THR A 1 86 ? -33.503 -3.456 27.659 1.00 48.78 86 THR A O 1
ATOM 715 N N . GLN A 1 87 ? -33.483 -1.330 28.365 1.00 49.25 87 GLN A N 1
ATOM 716 C CA . GLN A 1 87 ? -34.808 -0.995 27.846 1.00 49.25 87 GLN A CA 1
ATOM 717 C C . GLN A 1 87 ? -34.753 -1.158 26.312 1.00 49.25 87 GLN A C 1
ATOM 719 O O . GLN A 1 87 ? -33.993 -0.450 25.667 1.00 49.25 87 GLN A O 1
ATOM 724 N N . ARG A 1 88 ? -35.461 -2.065 25.635 1.00 54.84 88 ARG A N 1
ATOM 725 C CA . ARG A 1 88 ? -36.318 -3.181 26.043 1.00 54.84 88 ARG A CA 1
ATOM 726 C C . ARG A 1 88 ? -36.053 -4.296 25.023 1.00 54.84 88 ARG A C 1
ATOM 728 O O . ARG A 1 88 ? -36.348 -4.095 23.845 1.00 54.84 88 ARG A O 1
ATOM 735 N N . ASP A 1 89 ? -35.556 -5.460 25.435 1.00 58.91 89 ASP A N 1
ATOM 736 C CA . ASP A 1 89 ? -35.775 -6.684 24.652 1.00 58.91 89 ASP A CA 1
ATOM 737 C C . ASP A 1 89 ? -37.279 -6.978 24.720 1.00 58.91 89 ASP A C 1
ATOM 739 O O . ASP A 1 89 ? -37.752 -7.689 25.608 1.00 58.91 89 ASP A O 1
ATOM 743 N N . VAL A 1 90 ? -38.068 -6.337 23.851 1.00 67.75 90 VAL A N 1
ATOM 744 C CA . VAL A 1 90 ? -39.501 -6.616 23.739 1.00 67.75 90 VAL A CA 1
ATOM 745 C C . VAL A 1 90 ? -39.602 -8.076 23.323 1.00 67.75 90 VAL A C 1
ATOM 747 O O . VAL A 1 90 ? -39.249 -8.421 22.203 1.00 67.75 90 VAL A O 1
ATOM 750 N N . LYS A 1 91 ? -39.992 -8.962 24.239 1.00 79.94 91 LYS A N 1
ATOM 751 C CA . LYS A 1 91 ? -40.160 -10.379 23.915 1.00 79.94 91 LYS A CA 1
ATOM 752 C C . LYS A 1 91 ? -41.433 -10.540 23.079 1.00 79.94 91 LYS A C 1
ATOM 754 O O . LYS A 1 91 ? -42.417 -9.861 23.374 1.00 79.94 91 LYS A O 1
ATOM 759 N N . PRO A 1 92 ? -41.443 -11.429 22.072 1.00 82.75 92 PRO A N 1
ATOM 760 C CA . PRO A 1 92 ? -42.678 -11.800 21.393 1.00 82.75 92 PRO A CA 1
ATOM 761 C C . PRO A 1 92 ? -43.688 -12.296 22.430 1.00 82.75 92 PRO A C 1
ATOM 763 O O . PRO A 1 92 ? -43.369 -13.183 23.226 1.00 82.75 92 PRO A O 1
ATOM 766 N N . VAL A 1 93 ? -44.878 -11.700 22.453 1.00 85.94 93 VAL A N 1
ATOM 767 C CA . VAL A 1 93 ? -45.951 -12.108 23.364 1.00 85.94 93 VAL A CA 1
ATOM 768 C C . VAL A 1 93 ? -46.816 -13.132 22.640 1.00 85.94 93 VAL A C 1
ATOM 770 O O . VAL A 1 93 ? -47.268 -12.884 21.527 1.00 85.94 93 VAL A O 1
ATOM 773 N N . PHE A 1 94 ? -47.038 -14.289 23.262 1.00 88.44 94 PHE A N 1
ATOM 774 C CA . PHE A 1 94 ? -47.867 -15.354 22.701 1.00 88.44 94 PHE A CA 1
ATOM 775 C C . PHE A 1 94 ? -49.078 -15.594 23.600 1.00 88.44 94 PHE A C 1
ATOM 777 O O . PHE A 1 94 ? -48.913 -15.826 24.797 1.00 88.44 94 PHE A O 1
ATOM 784 N N . THR A 1 95 ? -50.284 -15.569 23.033 1.00 86.38 95 THR A N 1
ATOM 785 C CA . THR A 1 95 ? -51.508 -15.979 23.738 1.00 86.38 95 THR A CA 1
ATOM 786 C C . THR A 1 95 ? -51.822 -17.451 23.455 1.00 86.38 95 THR A C 1
ATOM 788 O O . THR A 1 95 ? -51.358 -18.018 22.463 1.00 86.38 95 THR A O 1
ATOM 791 N N . ALA A 1 96 ? -52.600 -18.092 24.334 1.00 85.19 96 ALA A N 1
ATOM 792 C CA . ALA A 1 96 ? -52.951 -19.510 24.202 1.00 85.19 96 ALA A CA 1
ATOM 793 C C . ALA A 1 96 ? -53.764 -19.818 22.926 1.00 85.19 96 ALA A C 1
ATOM 795 O O . ALA A 1 96 ? -53.673 -20.924 22.400 1.00 85.19 96 ALA A O 1
ATOM 796 N N . GLU A 1 97 ? -54.494 -18.829 22.403 1.00 86.12 97 GLU A N 1
ATOM 797 C CA . GLU A 1 97 ? -55.353 -18.945 21.215 1.00 86.12 97 GLU A CA 1
ATOM 798 C C . GLU A 1 97 ? -54.628 -18.630 19.893 1.00 86.12 97 GLU A C 1
ATOM 800 O O . GLU A 1 97 ? -55.168 -18.883 18.819 1.00 86.12 97 GLU A O 1
ATOM 805 N N . MET A 1 98 ? -53.389 -18.121 19.937 1.00 82.88 98 MET A N 1
ATOM 806 C CA . MET A 1 98 ? -52.640 -17.769 18.725 1.00 82.88 98 MET A CA 1
ATOM 807 C C . MET A 1 98 ? -52.235 -18.993 17.901 1.00 82.88 98 MET A C 1
ATOM 809 O O . MET A 1 98 ? -51.563 -19.921 18.386 1.00 82.88 98 MET A O 1
ATOM 813 N N . THR A 1 99 ? -52.519 -18.913 16.603 1.00 89.38 99 THR A N 1
ATOM 814 C CA . THR A 1 99 ? -52.092 -19.879 15.591 1.00 89.38 99 THR A CA 1
ATOM 815 C C . THR A 1 99 ? -50.582 -19.810 15.337 1.00 89.38 99 THR A C 1
ATOM 817 O O . THR A 1 99 ? -49.901 -18.829 15.649 1.00 89.38 99 THR A O 1
ATOM 820 N N . TYR A 1 100 ? -50.024 -20.861 14.728 1.00 85.56 100 TYR A N 1
ATOM 821 C CA . TYR A 1 100 ? -48.596 -20.919 14.390 1.00 85.56 100 TYR A CA 1
ATOM 822 C C . TYR A 1 100 ? -48.145 -19.737 13.514 1.00 85.56 100 TYR A C 1
ATOM 824 O O . TYR A 1 100 ? -47.103 -19.136 13.771 1.00 85.56 100 TYR A O 1
ATOM 832 N N . ARG A 1 101 ? -48.956 -19.363 12.515 1.00 88.00 101 ARG A N 1
ATOM 833 C CA . ARG A 1 101 ? -48.648 -18.253 11.599 1.00 88.00 101 ARG A CA 1
ATOM 834 C C . ARG A 1 101 ? -48.568 -16.911 12.328 1.00 88.00 101 ARG A C 1
ATOM 836 O O . ARG A 1 101 ? -47.675 -16.122 12.043 1.00 88.00 101 ARG A O 1
ATOM 843 N N . GLU A 1 102 ? -49.448 -16.676 13.296 1.00 87.94 102 GLU A N 1
ATOM 844 C CA . GLU A 1 102 ? -49.463 -15.439 14.086 1.00 87.94 102 GLU A CA 1
ATOM 845 C C . GLU A 1 102 ? -48.261 -15.350 15.033 1.00 87.94 102 GLU A C 1
ATOM 847 O O . GLU A 1 102 ? -47.693 -14.273 15.206 1.00 87.94 102 GLU A O 1
ATOM 852 N N . ARG A 1 103 ? -47.802 -16.478 15.600 1.00 88.94 103 ARG A N 1
ATOM 853 C CA . ARG A 1 103 ? -46.575 -16.498 16.421 1.00 88.94 103 ARG A CA 1
ATOM 854 C C . ARG A 1 103 ? -45.332 -16.175 15.600 1.00 88.94 103 ARG A C 1
ATOM 856 O O . ARG A 1 103 ? -44.463 -15.453 16.080 1.00 88.94 103 ARG A O 1
ATOM 863 N N . GLU A 1 104 ? -45.238 -16.695 14.378 1.00 87.31 104 GLU A N 1
ATOM 864 C CA . GLU A 1 104 ? -44.133 -16.377 13.466 1.00 87.31 104 GLU A CA 1
ATOM 865 C C . GLU A 1 104 ? -44.170 -14.907 13.022 1.00 87.31 104 GLU A C 1
ATOM 867 O O . GLU A 1 104 ? -43.131 -14.246 13.010 1.00 87.31 104 GLU A O 1
ATOM 872 N N . ALA A 1 105 ? -45.361 -14.361 12.754 1.00 88.88 105 ALA A N 1
ATOM 873 C CA . ALA A 1 105 ? -45.536 -12.944 12.440 1.00 88.88 105 ALA A CA 1
ATOM 874 C C . ALA A 1 105 ? -45.130 -12.030 13.613 1.00 88.88 105 ALA A C 1
ATOM 876 O O . ALA A 1 105 ? -44.428 -11.042 13.402 1.00 88.88 105 ALA A O 1
ATOM 877 N N . GLU A 1 106 ? -45.489 -12.376 14.854 1.00 86.81 106 GLU A N 1
ATOM 878 C CA . GLU A 1 106 ? -45.108 -11.595 16.039 1.00 86.81 106 GLU A CA 1
ATOM 879 C C . GLU A 1 106 ? -43.595 -11.652 16.303 1.00 86.81 106 GLU A C 1
ATOM 881 O O . GLU A 1 106 ? -42.973 -10.629 16.600 1.00 86.81 106 GLU A O 1
ATOM 886 N N . LYS A 1 107 ? -42.962 -12.817 16.104 1.00 88.44 107 LYS A N 1
ATOM 887 C CA . LYS A 1 107 ? -41.495 -12.936 16.139 1.00 88.44 107 LYS A CA 1
ATOM 888 C C . LYS A 1 107 ? -40.832 -12.050 15.085 1.00 88.44 107 LYS A C 1
ATOM 890 O O . LYS A 1 107 ? -39.865 -11.362 15.405 1.00 88.44 107 LYS A O 1
ATOM 895 N N . GLN A 1 108 ? -41.338 -12.054 13.850 1.00 86.69 108 GLN A N 1
ATOM 896 C CA . GLN A 1 108 ? -40.802 -11.222 12.768 1.00 86.69 108 GLN A CA 1
ATOM 897 C C . GLN A 1 108 ? -40.993 -9.729 13.048 1.00 86.69 108 GLN A C 1
ATOM 899 O O . GLN A 1 108 ? -40.049 -8.963 12.868 1.00 86.69 108 GLN A O 1
ATOM 904 N N . ARG A 1 109 ? -42.162 -9.316 13.554 1.00 87.75 109 ARG A N 1
ATOM 905 C CA . ARG A 1 109 ? -42.451 -7.926 13.939 1.00 87.75 109 ARG A CA 1
ATOM 906 C C . ARG A 1 109 ? -41.476 -7.431 15.001 1.00 87.75 109 ARG A C 1
ATOM 908 O O . ARG A 1 109 ? -40.867 -6.379 14.833 1.00 87.75 109 ARG A O 1
ATOM 915 N N . VAL A 1 110 ? -41.305 -8.206 16.071 1.00 83.81 110 VAL A N 1
ATOM 916 C CA . VAL A 1 110 ? -40.373 -7.896 17.160 1.00 83.81 110 VAL A CA 1
ATOM 917 C C . VAL A 1 110 ? -38.924 -7.873 16.667 1.00 83.81 110 VAL A C 1
ATOM 919 O O . VAL A 1 110 ? -38.169 -6.974 17.030 1.00 83.81 110 VAL A O 1
ATOM 922 N N . ALA A 1 111 ? -38.529 -8.813 15.804 1.00 83.12 111 ALA A N 1
ATOM 923 C CA . ALA A 1 111 ? -37.184 -8.855 15.232 1.00 83.12 111 ALA A CA 1
ATOM 924 C C . ALA A 1 111 ? -36.893 -7.687 14.271 1.00 83.12 111 ALA A C 1
ATOM 926 O O . ALA A 1 111 ? -35.740 -7.266 14.168 1.00 83.12 111 ALA A O 1
ATOM 927 N N . ALA A 1 112 ? -37.920 -7.170 13.590 1.00 83.12 112 ALA A N 1
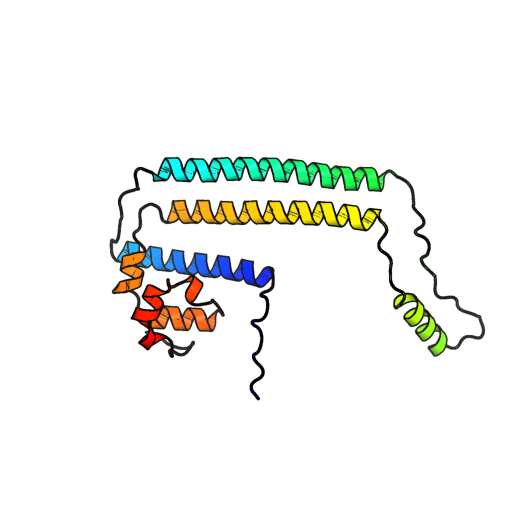ATOM 928 C CA . ALA A 1 112 ? -37.831 -6.042 12.666 1.00 83.12 112 ALA A CA 1
ATOM 929 C C . ALA A 1 112 ? -37.797 -4.671 13.365 1.00 83.12 112 ALA A C 1
ATOM 931 O O . ALA A 1 112 ? -37.536 -3.663 12.704 1.00 83.12 112 ALA A O 1
ATOM 932 N N . LEU A 1 113 ? -38.040 -4.605 14.681 1.00 77.44 113 LEU A N 1
ATOM 933 C CA . LEU A 1 113 ? -37.928 -3.354 15.429 1.00 77.44 113 LEU A CA 1
ATOM 934 C C . LEU A 1 113 ? -36.487 -2.813 15.370 1.00 77.44 113 LEU A C 1
ATOM 936 O O . LEU A 1 113 ? -35.524 -3.581 15.494 1.00 77.44 113 LEU A O 1
ATOM 940 N N . PRO A 1 114 ? -36.310 -1.489 15.205 1.00 69.12 114 PRO A N 1
ATOM 941 C CA . PRO A 1 114 ? -34.990 -0.882 15.189 1.00 69.12 114 PRO A CA 1
ATOM 942 C C . PRO A 1 114 ? -34.312 -1.100 16.543 1.00 69.12 114 PRO A C 1
ATOM 944 O O . PRO A 1 114 ? -34.762 -0.615 17.578 1.00 69.12 114 PRO A O 1
ATOM 947 N N . LYS A 1 115 ? -33.207 -1.846 16.533 1.00 68.25 115 LYS A N 1
ATOM 948 C CA . LYS A 1 115 ? -32.384 -2.054 17.725 1.00 68.25 115 LYS A CA 1
ATOM 949 C C . LYS A 1 115 ? -31.541 -0.807 17.962 1.00 68.25 115 LYS A C 1
ATOM 951 O O . LYS A 1 115 ? -30.543 -0.592 17.268 1.00 68.25 115 LYS A O 1
ATOM 956 N N . GLU A 1 116 ? -31.921 0.013 18.935 1.00 60.81 116 GLU A N 1
ATOM 957 C CA . GLU A 1 116 ? -31.074 1.119 19.372 1.00 60.81 116 GLU A CA 1
ATOM 958 C C . GLU A 1 116 ? -29.818 0.571 20.049 1.00 60.81 116 GLU A C 1
ATOM 960 O O . GLU A 1 116 ? -29.864 -0.234 20.982 1.00 60.81 116 GLU A O 1
ATOM 965 N N . LYS A 1 117 ? -28.651 0.992 19.556 1.00 63.78 117 LYS A N 1
ATOM 966 C CA . LYS A 1 117 ? -27.393 0.641 20.210 1.00 63.78 117 LYS A CA 1
ATOM 967 C C . LYS A 1 117 ? -27.295 1.452 21.492 1.00 63.78 117 LYS A C 1
ATOM 969 O O . LYS A 1 117 ? -27.262 2.678 21.439 1.00 63.78 117 LYS A O 1
ATOM 974 N N . SER A 1 118 ? -27.154 0.765 22.622 1.00 68.06 118 SER A N 1
ATOM 975 C CA . SER A 1 118 ? -26.799 1.414 23.883 1.00 68.06 118 SER A CA 1
ATOM 976 C C . SER A 1 118 ? -25.571 2.311 23.690 1.00 68.06 118 SER A C 1
ATOM 978 O O . SER A 1 118 ? -24.623 1.942 22.981 1.00 68.06 118 SER A O 1
ATOM 980 N N . ALA A 1 119 ? -25.548 3.464 24.367 1.00 71.94 119 ALA A N 1
ATOM 981 C CA . ALA A 1 119 ? -24.398 4.369 24.391 1.00 71.94 119 ALA A CA 1
ATOM 982 C C . ALA A 1 119 ? -23.078 3.624 24.692 1.00 71.94 119 ALA A C 1
ATOM 984 O O . ALA A 1 119 ? -22.033 3.950 24.127 1.00 71.94 119 ALA A O 1
ATOM 985 N N . LYS A 1 120 ? -23.144 2.549 25.494 1.00 71.06 120 LYS A N 1
ATOM 986 C CA . LYS A 1 120 ? -22.034 1.635 25.813 1.00 71.06 120 LYS A CA 1
ATOM 987 C C . LYS A 1 120 ? -21.462 0.932 24.574 1.00 71.06 120 LYS A C 1
ATOM 989 O O . LYS A 1 120 ? -20.255 0.973 24.341 1.00 71.06 120 LYS A O 1
ATOM 994 N N . THR A 1 121 ? -22.319 0.323 23.753 1.00 72.38 121 THR A N 1
ATOM 995 C CA . THR A 1 121 ? -21.929 -0.368 22.512 1.00 72.38 121 THR A CA 1
ATOM 996 C C . THR A 1 121 ? -21.357 0.611 21.492 1.00 72.38 121 THR A C 1
ATOM 998 O O . THR A 1 121 ? -20.382 0.301 20.808 1.00 72.38 121 THR A O 1
ATOM 1001 N N . ILE A 1 122 ? -21.925 1.818 21.417 1.00 76.31 122 ILE A N 1
ATOM 1002 C CA . ILE A 1 122 ? -21.422 2.874 20.534 1.00 76.31 122 ILE A CA 1
ATOM 1003 C C . ILE A 1 122 ? -20.001 3.277 20.947 1.00 76.31 122 ILE A C 1
ATOM 1005 O O . ILE A 1 122 ? -19.111 3.301 20.098 1.00 76.31 122 ILE A O 1
ATOM 1009 N N . LEU A 1 123 ? -19.753 3.538 22.234 1.00 78.19 123 LEU A N 1
ATOM 1010 C CA . LEU A 1 123 ? -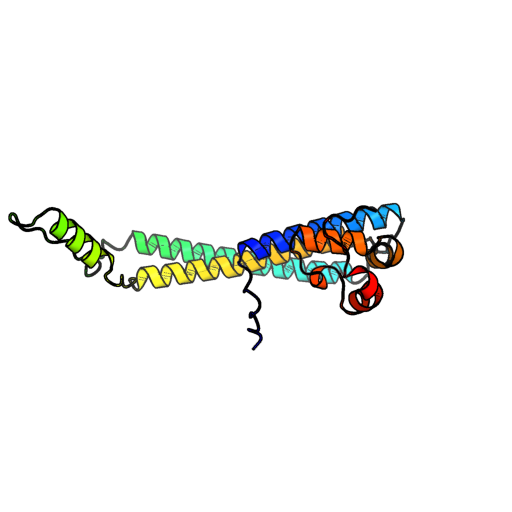18.423 3.907 22.731 1.00 78.19 123 LEU A CA 1
ATOM 1011 C C . LEU A 1 123 ? -17.379 2.811 22.490 1.00 78.19 123 LEU A C 1
ATOM 1013 O O . LEU A 1 123 ? -16.293 3.109 21.993 1.00 78.19 123 LEU A O 1
ATOM 1017 N N . LEU A 1 124 ? -17.714 1.546 22.763 1.00 78.81 124 LEU A N 1
ATOM 1018 C CA . LEU A 1 124 ? -16.802 0.429 22.514 1.00 78.81 124 LEU A CA 1
ATOM 1019 C C . LEU A 1 124 ? -16.445 0.312 21.023 1.00 78.81 124 LEU A C 1
ATOM 1021 O O . LEU A 1 124 ? -15.269 0.248 20.673 1.00 78.81 124 LEU A O 1
ATOM 1025 N N . SER A 1 125 ? -17.444 0.419 20.141 1.00 82.88 125 SER A N 1
ATOM 1026 C CA . SER A 1 125 ? -17.214 0.400 18.692 1.00 82.88 125 SER A CA 1
ATOM 1027 C C . SER A 1 125 ? -16.332 1.558 18.204 1.00 82.88 125 SER A C 1
ATOM 1029 O O . SER A 1 125 ? -15.582 1.395 17.243 1.00 82.88 125 SER A O 1
ATOM 1031 N N . ARG A 1 126 ? -16.373 2.721 18.873 1.00 84.88 126 ARG A N 1
ATOM 1032 C CA . ARG A 1 126 ? -15.507 3.870 18.561 1.00 84.88 126 ARG A CA 1
ATOM 1033 C C . ARG A 1 126 ? -14.052 3.607 18.939 1.00 84.88 126 ARG A C 1
ATOM 1035 O O . ARG A 1 126 ? -13.171 3.954 18.155 1.00 84.88 126 ARG A O 1
ATOM 1042 N N . HIS A 1 127 ? -13.802 3.008 20.104 1.00 85.31 127 HIS A N 1
ATOM 1043 C CA . HIS A 1 127 ? -12.452 2.613 20.514 1.00 85.31 127 HIS A CA 1
ATOM 1044 C C . HIS A 1 127 ? -11.871 1.569 19.562 1.00 85.31 127 HIS A C 1
ATOM 1046 O O . HIS A 1 127 ? -10.766 1.760 19.059 1.00 85.31 127 HIS A O 1
ATOM 1052 N N . ASP A 1 128 ? -12.650 0.542 19.226 1.00 85.31 128 ASP A N 1
ATOM 1053 C CA . ASP A 1 128 ? -12.235 -0.501 18.285 1.00 85.31 128 ASP A CA 1
ATOM 1054 C C . ASP A 1 128 ? -11.951 0.084 16.893 1.00 85.31 128 ASP A C 1
ATOM 1056 O O . ASP A 1 128 ? -10.901 -0.163 16.305 1.00 85.31 128 ASP A O 1
ATOM 1060 N N . ALA A 1 129 ? -12.822 0.965 16.391 1.00 88.88 129 ALA A N 1
ATOM 1061 C CA . ALA A 1 129 ? -12.597 1.656 15.124 1.00 88.88 129 ALA A CA 1
ATOM 1062 C C . ALA A 1 129 ? -11.383 2.604 15.150 1.00 88.88 129 ALA A C 1
ATOM 1064 O O . ALA A 1 129 ? -10.816 2.911 14.099 1.00 88.88 129 ALA A O 1
ATOM 1065 N N . ALA A 1 130 ? -10.992 3.124 16.317 1.00 89.19 130 ALA A N 1
ATOM 1066 C CA . ALA A 1 130 ? -9.783 3.925 16.463 1.00 89.19 130 ALA A CA 1
ATOM 1067 C C . ALA A 1 130 ? -8.521 3.052 16.445 1.00 89.19 130 ALA A C 1
ATOM 1069 O O . ALA A 1 130 ? -7.594 3.371 15.702 1.00 89.19 130 ALA A O 1
ATOM 1070 N N . VAL A 1 131 ? -8.526 1.932 17.174 1.00 92.62 131 VAL A N 1
ATOM 1071 C CA . VAL A 1 131 ? -7.441 0.936 17.161 1.00 92.62 131 VAL A CA 1
ATOM 1072 C C . VAL A 1 131 ? -7.209 0.418 15.742 1.00 92.62 131 VAL A C 1
ATOM 1074 O O . VAL A 1 131 ? -6.092 0.501 15.239 1.00 92.62 131 VAL A O 1
ATOM 1077 N N . GLU A 1 132 ? -8.267 0.008 15.041 1.00 91.75 132 GLU A N 1
ATOM 1078 C CA . GLU A 1 132 ? -8.168 -0.500 13.666 1.00 91.75 132 GLU A CA 1
ATOM 1079 C C . GLU A 1 132 ? -7.561 0.515 12.686 1.00 91.75 132 GLU A C 1
ATOM 1081 O O . GLU A 1 132 ? -6.818 0.151 11.771 1.00 91.75 132 GLU A O 1
ATOM 1086 N N . ARG A 1 133 ? -7.847 1.812 12.867 1.00 90.69 133 ARG A N 1
ATOM 1087 C CA . ARG A 1 133 ? -7.259 2.868 12.027 1.00 90.69 133 ARG A CA 1
ATOM 1088 C C . ARG A 1 133 ? -5.752 2.980 12.229 1.00 90.69 133 ARG A C 1
ATOM 1090 O O . ARG A 1 133 ? -5.026 3.038 11.237 1.00 90.69 133 ARG A O 1
ATOM 1097 N N . VAL A 1 134 ? -5.293 3.002 13.480 1.00 92.75 134 VAL A N 1
ATOM 1098 C CA . VAL A 1 134 ? -3.860 3.104 13.799 1.00 92.75 134 VAL A CA 1
ATOM 1099 C C . VAL A 1 134 ? -3.138 1.817 13.400 1.00 92.75 134 VAL A C 1
ATOM 1101 O O . VAL A 1 134 ? -2.093 1.879 12.758 1.00 92.75 134 VAL A O 1
ATOM 1104 N N . HIS A 1 135 ? -3.734 0.652 13.656 1.00 92.12 135 HIS A N 1
ATOM 1105 C CA . HIS A 1 135 ? -3.189 -0.643 13.251 1.00 92.12 135 HIS A CA 1
ATOM 1106 C C . HIS A 1 135 ? -2.979 -0.718 11.731 1.00 92.12 135 HIS A C 1
ATOM 1108 O O . HIS A 1 135 ? -1.908 -1.094 11.256 1.00 92.12 135 HIS A O 1
ATOM 1114 N N . LYS A 1 136 ? -3.958 -0.256 10.939 1.00 90.56 136 LYS A N 1
ATOM 1115 C CA . LYS A 1 136 ? -3.812 -0.168 9.479 1.00 90.56 136 LYS A CA 1
ATOM 1116 C C . LYS A 1 136 ? -2.674 0.769 9.055 1.00 90.56 136 LYS A C 1
ATOM 1118 O O . LYS A 1 136 ? -1.988 0.480 8.075 1.00 90.56 136 LYS A O 1
ATOM 1123 N N . ALA A 1 137 ? -2.476 1.885 9.756 1.00 90.50 137 ALA A N 1
ATOM 1124 C CA . ALA A 1 137 ? -1.375 2.805 9.476 1.00 90.50 137 ALA A CA 1
ATOM 1125 C C . ALA A 1 137 ? -0.005 2.176 9.781 1.00 90.50 137 ALA A C 1
ATOM 1127 O O . ALA A 1 137 ? 0.919 2.344 8.985 1.00 90.50 137 ALA A O 1
ATOM 1128 N N . VAL A 1 138 ? 0.104 1.414 10.877 1.00 94.06 138 VAL A N 1
ATOM 1129 C CA . VAL A 1 138 ? 1.307 0.647 11.240 1.00 94.06 138 VAL A CA 1
ATOM 1130 C C . VAL A 1 138 ? 1.64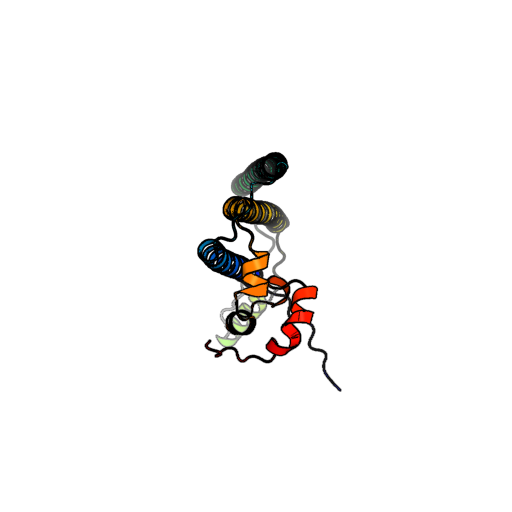7 -0.358 10.144 1.00 94.06 138 VAL A C 1
ATOM 1132 O O . VAL A 1 138 ? 2.735 -0.269 9.583 1.00 94.06 138 VAL A O 1
ATOM 1135 N N . LEU A 1 139 ? 0.702 -1.227 9.767 1.00 90.81 139 LEU A N 1
ATOM 1136 C CA . LEU A 1 139 ? 0.920 -2.241 8.726 1.00 90.81 139 LEU A CA 1
ATOM 1137 C C . LEU A 1 139 ? 1.405 -1.620 7.409 1.00 90.81 139 LEU A C 1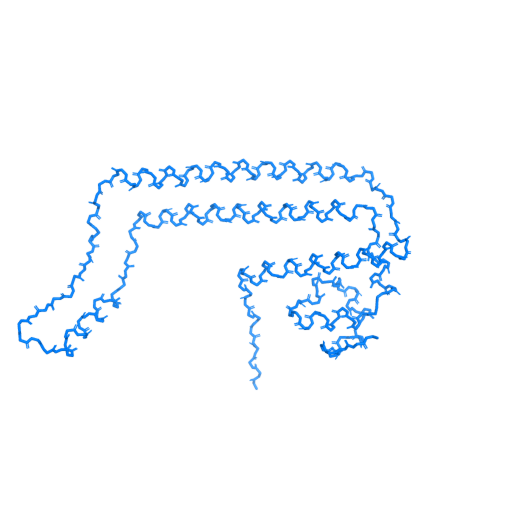
ATOM 1139 O O . LEU A 1 139 ? 2.398 -2.054 6.833 1.00 90.81 139 LEU A O 1
ATOM 1143 N N . LYS A 1 140 ? 0.752 -0.543 6.955 1.00 89.31 140 LYS A N 1
ATOM 1144 C CA . LYS A 1 140 ? 1.139 0.152 5.719 1.00 89.31 140 LYS A CA 1
ATOM 1145 C C . LYS A 1 140 ? 2.568 0.701 5.785 1.00 89.31 140 LYS A C 1
ATOM 1147 O O . LYS A 1 140 ? 3.303 0.662 4.794 1.00 89.31 140 LYS A O 1
ATOM 1152 N N . LEU A 1 141 ? 2.956 1.254 6.933 1.00 93.12 141 LEU A N 1
ATOM 1153 C CA . LEU A 1 141 ? 4.288 1.812 7.125 1.00 93.12 141 LEU A CA 1
ATOM 1154 C C . LEU A 1 141 ? 5.354 0.708 7.199 1.00 93.12 141 LEU A C 1
ATOM 1156 O O . LEU A 1 141 ? 6.427 0.879 6.627 1.00 93.12 141 LEU A O 1
ATOM 1160 N N . GLU A 1 142 ? 5.042 -0.434 7.816 1.00 93.00 142 GLU A N 1
ATOM 1161 C CA . GLU A 1 142 ? 5.914 -1.617 7.837 1.00 93.00 142 GLU A CA 1
ATOM 1162 C C . GLU A 1 142 ? 6.179 -2.162 6.434 1.00 93.00 142 GLU A C 1
ATOM 1164 O O . GLU A 1 142 ? 7.340 -2.362 6.073 1.00 93.00 142 GLU A O 1
ATOM 1169 N N . THR A 1 143 ? 5.137 -2.332 5.614 1.00 89.12 143 THR A N 1
ATOM 1170 C CA . THR A 1 143 ? 5.291 -2.752 4.212 1.00 89.12 143 THR A CA 1
ATOM 1171 C C . THR A 1 143 ? 6.137 -1.749 3.428 1.00 89.12 143 THR A C 1
ATOM 1173 O O . THR A 1 143 ? 7.044 -2.135 2.695 1.00 89.12 143 THR A O 1
ATOM 1176 N N . THR A 1 144 ? 5.922 -0.446 3.643 1.00 89.94 144 THR A N 1
ATOM 1177 C CA . THR A 1 144 ? 6.705 0.609 2.973 1.00 89.94 144 THR A CA 1
ATOM 1178 C C . THR A 1 144 ? 8.190 0.550 3.346 1.00 89.94 144 THR A C 1
ATOM 1180 O O . THR A 1 144 ? 9.048 0.708 2.478 1.00 89.94 144 THR A O 1
ATOM 1183 N N . ILE A 1 145 ? 8.510 0.316 4.623 1.00 93.38 145 ILE A N 1
ATOM 1184 C CA . ILE A 1 145 ? 9.891 0.162 5.102 1.00 93.38 145 ILE A CA 1
ATOM 1185 C C . ILE A 1 145 ? 10.542 -1.067 4.467 1.00 93.38 145 ILE A C 1
ATOM 1187 O O . ILE A 1 145 ? 11.631 -0.946 3.911 1.00 93.38 145 ILE A O 1
ATOM 1191 N N . ARG A 1 146 ? 9.852 -2.214 4.494 1.00 91.25 146 ARG A N 1
ATOM 1192 C CA . ARG A 1 146 ? 10.332 -3.472 3.906 1.00 91.25 146 ARG A CA 1
ATOM 1193 C C . ARG A 1 146 ? 10.650 -3.307 2.423 1.00 91.25 146 ARG A C 1
ATOM 1195 O O . ARG A 1 146 ? 11.783 -3.526 2.015 1.00 91.25 146 ARG A O 1
ATOM 1202 N N . MET A 1 147 ? 9.690 -2.809 1.642 1.00 88.19 147 MET A N 1
ATOM 1203 C CA . MET A 1 147 ? 9.881 -2.579 0.209 1.00 88.19 147 MET A CA 1
ATOM 1204 C C . MET A 1 147 ? 11.040 -1.621 -0.079 1.00 88.19 147 MET A C 1
ATOM 1206 O O . MET A 1 147 ? 11.791 -1.811 -1.031 1.00 88.19 147 MET A O 1
ATOM 1210 N N . LYS A 1 148 ? 11.188 -0.561 0.720 1.00 90.31 148 LYS A N 1
ATOM 1211 C CA . LYS A 1 148 ? 12.261 0.413 0.524 1.00 90.31 148 LYS A CA 1
ATOM 1212 C C . LYS A 1 148 ? 13.640 -0.188 0.794 1.00 90.31 148 LYS A C 1
ATOM 1214 O O . LYS A 1 148 ? 14.575 0.136 0.066 1.00 90.31 148 LYS A O 1
ATOM 1219 N N . GLU A 1 149 ? 13.744 -1.042 1.807 1.00 91.56 149 GLU A N 1
ATOM 1220 C CA . GLU A 1 149 ? 14.957 -1.797 2.119 1.00 91.56 149 GLU A CA 1
ATOM 1221 C C . GLU A 1 149 ? 15.286 -2.796 1.006 1.00 91.56 149 GLU A C 1
ATOM 1223 O O . GLU A 1 149 ? 16.396 -2.791 0.480 1.00 91.56 149 GLU A O 1
ATOM 1228 N N . ASP A 1 150 ? 14.297 -3.569 0.555 1.00 89.56 150 ASP A N 1
ATOM 1229 C CA . ASP A 1 150 ? 14.481 -4.569 -0.497 1.00 89.56 150 ASP A CA 1
ATOM 1230 C C . ASP A 1 150 ? 14.916 -3.955 -1.834 1.00 89.56 150 ASP A C 1
ATOM 1232 O O . ASP A 1 150 ? 15.598 -4.607 -2.625 1.00 89.56 150 ASP A O 1
ATOM 1236 N N . LEU A 1 151 ? 14.527 -2.709 -2.108 1.00 87.69 151 LEU A N 1
ATOM 1237 C CA . LEU A 1 151 ? 14.790 -2.008 -3.367 1.00 87.69 151 LEU A CA 1
ATOM 1238 C C . LEU A 1 151 ? 15.952 -1.008 -3.279 1.00 87.69 151 LEU A C 1
ATOM 1240 O O . LEU A 1 151 ? 16.134 -0.189 -4.184 1.00 87.69 151 LEU A O 1
ATOM 1244 N N . LYS A 1 152 ? 16.732 -1.016 -2.192 1.00 88.75 152 LYS A N 1
ATOM 1245 C CA . LYS A 1 152 ? 17.718 0.039 -1.922 1.00 88.75 152 LYS A CA 1
ATOM 1246 C C . LYS A 1 152 ? 18.852 0.115 -2.955 1.00 88.75 152 LYS A C 1
ATOM 1248 O O . LYS A 1 152 ? 19.231 1.227 -3.322 1.00 88.75 152 LYS A O 1
ATOM 1253 N N . GLU A 1 153 ? 19.268 -1.021 -3.511 1.00 90.12 153 GLU A N 1
ATOM 1254 C CA . GLU A 1 153 ? 20.431 -1.175 -4.410 1.00 90.12 153 GLU A CA 1
ATOM 1255 C C . GLU A 1 153 ? 20.073 -1.559 -5.855 1.00 90.12 153 GLU A C 1
ATOM 1257 O O . GLU A 1 153 ? 20.957 -1.799 -6.672 1.00 90.12 153 GLU A O 1
ATOM 1262 N N . VAL A 1 154 ? 18.786 -1.596 -6.219 1.00 90.75 154 VAL A N 1
ATOM 1263 C CA . VAL A 1 154 ? 18.349 -2.036 -7.557 1.00 90.75 154 VAL A CA 1
ATOM 1264 C C . VAL A 1 154 ? 17.577 -0.932 -8.283 1.00 90.75 154 VAL A C 1
ATOM 1266 O O . VAL A 1 154 ? 16.676 -0.301 -7.724 1.00 90.75 154 VAL A O 1
ATOM 1269 N N . ALA A 1 155 ? 17.911 -0.691 -9.552 1.00 88.88 155 ALA A N 1
ATOM 1270 C CA . ALA A 1 155 ? 17.239 0.285 -10.406 1.00 88.88 155 ALA A CA 1
ATOM 1271 C C . ALA A 1 155 ? 16.093 -0.360 -11.208 1.00 88.88 155 ALA A C 1
ATOM 1273 O O . ALA A 1 155 ? 16.262 -0.804 -12.340 1.00 88.88 155 ALA A O 1
ATOM 1274 N N . LEU A 1 156 ? 14.883 -0.343 -10.641 1.00 89.56 156 LEU A N 1
ATOM 1275 C CA . LEU A 1 156 ? 13.679 -0.934 -11.250 1.00 89.56 156 LEU A CA 1
ATOM 1276 C C . LEU A 1 156 ? 13.169 -0.245 -12.529 1.00 89.56 156 LEU A C 1
ATOM 1278 O O . LEU A 1 156 ? 12.311 -0.795 -13.220 1.00 89.56 156 LEU A O 1
ATOM 1282 N N . GLY A 1 157 ? 13.597 0.992 -12.792 1.00 90.00 157 GLY A N 1
ATOM 1283 C CA . GLY A 1 157 ? 13.094 1.783 -13.917 1.00 90.00 157 GLY A CA 1
ATOM 1284 C C . GLY A 1 157 ? 13.528 1.204 -15.259 1.00 90.00 157 GLY A C 1
ATOM 1285 O O . GLY A 1 157 ? 12.706 1.028 -16.151 1.00 90.00 157 GLY A O 1
ATOM 1286 N N . THR A 1 158 ? 14.807 0.858 -15.387 1.00 89.50 158 THR A N 1
ATOM 1287 C CA . THR A 1 158 ? 15.383 0.406 -16.655 1.00 89.50 158 THR A CA 1
ATOM 1288 C C . THR A 1 158 ? 14.807 -0.940 -17.091 1.00 89.50 158 THR A C 1
ATOM 1290 O O . THR A 1 158 ? 14.337 -1.048 -18.224 1.00 89.50 158 THR A O 1
ATOM 1293 N N . SER A 1 159 ? 14.742 -1.926 -16.184 1.00 92.06 159 SER A N 1
ATOM 1294 C CA . SER A 1 159 ? 14.128 -3.239 -16.450 1.00 92.06 159 SER A CA 1
ATOM 1295 C C . SER A 1 159 ? 12.684 -3.093 -16.929 1.00 92.06 159 SER A C 1
ATOM 1297 O O . SER A 1 159 ? 12.287 -3.663 -17.941 1.00 92.06 159 SER A O 1
ATOM 1299 N N . LYS A 1 160 ? 11.918 -2.237 -16.252 1.00 91.88 160 LYS A N 1
ATOM 1300 C CA . LYS A 1 160 ? 10.502 -2.002 -16.530 1.00 91.88 160 LYS A CA 1
ATOM 1301 C C . LYS A 1 160 ? 10.209 -1.259 -17.818 1.00 91.88 160 LYS A C 1
ATOM 1303 O O . LYS A 1 160 ? 9.140 -1.456 -18.382 1.00 91.88 160 LYS A O 1
ATOM 1308 N N . ILE A 1 161 ? 11.107 -0.384 -18.249 1.00 92.56 161 ILE A N 1
ATOM 1309 C CA . ILE A 1 161 ? 10.880 0.453 -19.428 1.00 92.56 161 ILE A CA 1
ATOM 1310 C C . ILE A 1 161 ? 11.427 -0.206 -20.696 1.00 92.56 161 ILE A C 1
ATOM 1312 O O . ILE A 1 161 ? 10.849 -0.003 -21.763 1.00 92.56 161 ILE A O 1
ATOM 1316 N N . ASN A 1 162 ? 12.530 -0.951 -20.583 1.00 91.31 162 ASN A N 1
ATOM 1317 C CA . ASN A 1 162 ? 13.311 -1.386 -21.741 1.00 91.31 162 ASN A CA 1
ATOM 1318 C C . ASN A 1 162 ? 13.399 -2.910 -21.906 1.00 91.31 162 ASN A C 1
ATOM 1320 O O . ASN A 1 162 ? 13.664 -3.359 -23.015 1.00 91.31 162 ASN A O 1
ATOM 1324 N N . TYR A 1 163 ? 13.194 -3.695 -20.843 1.00 91.44 163 TYR A N 1
ATOM 1325 C CA . TYR A 1 163 ? 13.474 -5.140 -20.854 1.00 91.44 163 TYR A CA 1
ATOM 1326 C C . TYR A 1 163 ? 12.264 -6.021 -20.521 1.00 91.44 163 TYR A C 1
ATOM 1328 O O . TYR A 1 163 ? 12.333 -7.236 -20.671 1.00 91.44 163 TYR A O 1
ATOM 1336 N N . MET A 1 164 ? 11.146 -5.428 -20.099 1.00 92.06 164 MET A N 1
ATOM 1337 C CA . MET A 1 164 ? 9.868 -6.120 -19.942 1.00 92.06 164 MET A CA 1
ATOM 1338 C C . MET A 1 164 ? 8.901 -5.666 -21.031 1.00 92.06 164 MET A C 1
ATOM 1340 O O . MET A 1 164 ? 8.673 -4.467 -21.191 1.00 92.06 164 MET A O 1
ATOM 1344 N N . ASP A 1 165 ? 8.305 -6.619 -21.751 1.00 95.31 165 ASP A N 1
ATOM 1345 C CA . ASP A 1 165 ? 7.235 -6.306 -22.695 1.00 95.31 165 ASP A CA 1
ATOM 1346 C C . ASP A 1 165 ? 6.010 -5.783 -21.916 1.00 95.31 165 ASP A C 1
ATOM 1348 O O . ASP A 1 165 ? 5.455 -6.513 -21.083 1.00 95.31 165 ASP A O 1
ATOM 1352 N N . PRO A 1 166 ? 5.558 -4.537 -22.160 1.00 95.94 166 PRO A N 1
ATOM 1353 C CA . PRO A 1 166 ? 4.451 -3.936 -21.419 1.00 95.94 166 PRO A CA 1
ATOM 1354 C C . PRO A 1 166 ? 3.142 -4.729 -21.539 1.00 95.94 166 PRO A C 1
ATOM 1356 O O . PRO A 1 166 ? 2.300 -4.648 -20.642 1.00 95.94 166 PRO A O 1
ATOM 1359 N N . ARG A 1 167 ? 2.975 -5.538 -22.594 1.00 96.62 167 ARG A N 1
ATOM 1360 C CA . ARG A 1 167 ? 1.819 -6.424 -22.788 1.00 96.62 167 ARG A CA 1
ATOM 1361 C C . ARG A 1 167 ? 1.731 -7.501 -21.711 1.00 96.62 167 ARG A C 1
ATOM 1363 O O . ARG A 1 167 ? 0.628 -7.809 -21.270 1.00 96.62 167 ARG A O 1
ATOM 1370 N N . ILE A 1 168 ? 2.870 -8.010 -21.226 1.00 96.38 168 ILE A N 1
ATOM 1371 C CA . ILE A 1 168 ? 2.919 -8.967 -20.107 1.00 96.38 168 ILE A CA 1
ATOM 1372 C C . ILE A 1 168 ? 2.320 -8.316 -18.858 1.00 96.38 168 ILE A C 1
ATOM 1374 O O . ILE A 1 168 ? 1.430 -8.876 -18.217 1.00 96.38 168 ILE A O 1
ATOM 1378 N N . THR A 1 169 ? 2.767 -7.100 -18.541 1.00 95.62 169 THR A N 1
ATOM 1379 C CA . THR A 1 169 ? 2.276 -6.346 -17.384 1.00 95.62 169 THR A CA 1
ATOM 1380 C C . THR A 1 169 ? 0.792 -6.015 -17.509 1.00 95.62 169 THR A C 1
ATOM 1382 O O . THR A 1 169 ? 0.055 -6.152 -16.535 1.00 95.62 169 THR A O 1
ATOM 1385 N N . ILE A 1 170 ? 0.333 -5.599 -18.691 1.00 95.75 170 ILE A N 1
ATOM 1386 C CA . ILE A 1 170 ? -1.069 -5.226 -18.924 1.00 95.75 170 ILE A CA 1
ATOM 1387 C C . ILE A 1 170 ? -1.985 -6.448 -18.841 1.00 95.75 170 ILE A C 1
ATOM 1389 O O . ILE A 1 170 ? -3.025 -6.380 -18.186 1.00 95.75 170 ILE A O 1
ATOM 1393 N N . ALA A 1 171 ? -1.586 -7.578 -19.426 1.00 96.19 171 ALA A N 1
ATOM 1394 C CA . ALA A 1 171 ? -2.325 -8.831 -19.320 1.00 96.19 171 ALA A CA 1
ATOM 1395 C C . ALA A 1 171 ? -2.438 -9.302 -17.864 1.00 96.19 171 ALA A C 1
ATOM 1397 O O . ALA A 1 171 ? -3.526 -9.660 -17.413 1.00 96.19 171 ALA A O 1
ATOM 1398 N N . TRP A 1 172 ? -1.345 -9.214 -17.098 1.00 95.75 172 TRP A N 1
ATOM 1399 C CA . TRP A 1 172 ? -1.349 -9.517 -15.666 1.00 95.75 172 TRP A CA 1
ATOM 1400 C C . TRP A 1 172 ? -2.268 -8.574 -14.873 1.00 95.75 172 TRP A C 1
ATOM 1402 O O . TRP A 1 172 ? -3.053 -9.037 -14.045 1.00 95.75 172 TRP A O 1
ATOM 1412 N N . CYS A 1 173 ? -2.234 -7.268 -15.163 1.00 95.00 173 CYS A N 1
ATOM 1413 C CA . CYS A 1 173 ? -3.111 -6.286 -14.521 1.00 95.00 173 CYS A CA 1
ATOM 1414 C C . CYS A 1 173 ? -4.593 -6.599 -14.771 1.00 95.00 173 CYS A C 1
ATOM 1416 O O . CYS A 1 173 ? -5.382 -6.586 -13.827 1.00 95.00 173 CYS A O 1
ATOM 1418 N N . LYS A 1 174 ? -4.962 -6.946 -16.012 1.00 93.81 174 LYS A N 1
ATOM 1419 C CA . LYS A 1 174 ? -6.333 -7.351 -16.366 1.00 93.81 174 LYS A CA 1
ATOM 1420 C C . LYS A 1 174 ? -6.741 -8.631 -15.632 1.00 93.81 174 LYS A C 1
ATOM 1422 O O . LYS A 1 174 ? -7.739 -8.624 -14.917 1.00 93.81 174 LYS A O 1
ATOM 1427 N N . LYS A 1 175 ? -5.901 -9.668 -15.697 1.00 93.62 175 LYS A N 1
ATOM 1428 C CA . LYS A 1 175 ? -6.142 -10.973 -15.062 1.00 93.62 175 LYS A CA 1
ATOM 1429 C C . LYS A 1 175 ? -6.371 -10.884 -13.550 1.00 93.62 175 LYS A C 1
ATOM 1431 O O . LYS A 1 175 ? -7.174 -11.631 -13.001 1.00 93.62 175 LYS A O 1
ATOM 1436 N N . HIS A 1 176 ? -5.658 -9.989 -12.868 1.00 92.50 176 HIS A N 1
ATOM 1437 C CA . HIS A 1 176 ? -5.732 -9.835 -11.412 1.00 92.50 176 HIS A CA 1
ATOM 1438 C C . HIS A 1 176 ? -6.544 -8.616 -10.955 1.00 92.50 176 HIS A C 1
ATOM 1440 O O . HIS A 1 176 ? -6.554 -8.311 -9.764 1.00 92.50 176 HIS A O 1
ATOM 1446 N N . SER A 1 177 ? -7.236 -7.928 -11.873 1.00 92.31 177 SER A N 1
ATOM 1447 C CA . SER A 1 177 ? -8.005 -6.708 -11.577 1.00 92.31 177 SER A CA 1
ATOM 1448 C C . SER A 1 177 ? -7.183 -5.622 -10.858 1.00 92.31 177 SER A C 1
ATOM 1450 O O . SER A 1 177 ? -7.687 -4.901 -9.995 1.00 92.31 177 SER A O 1
ATOM 1452 N N . VAL A 1 178 ? -5.899 -5.502 -11.205 1.00 92.94 178 VAL A N 1
ATOM 1453 C CA . VAL A 1 178 ? -4.998 -4.467 -10.683 1.00 92.94 178 VAL A CA 1
ATOM 1454 C C . VAL A 1 178 ? -5.075 -3.246 -11.605 1.00 92.94 178 VAL A C 1
ATOM 1456 O O . VAL A 1 178 ? -4.817 -3.387 -12.801 1.00 92.94 178 VAL A O 1
ATOM 1459 N N . PRO A 1 179 ? -5.386 -2.037 -11.098 1.00 93.62 179 PRO A N 1
ATOM 1460 C CA . PRO A 1 179 ? -5.358 -0.829 -11.915 1.00 93.62 179 PRO A CA 1
ATOM 1461 C C . PRO A 1 179 ? -3.947 -0.570 -12.453 1.00 93.62 179 PRO A C 1
ATOM 1463 O O . PRO A 1 179 ? -2.980 -0.535 -11.684 1.00 93.62 179 PRO A O 1
ATOM 1466 N N . VAL A 1 180 ? -3.816 -0.379 -13.767 1.00 92.94 180 VAL A N 1
ATOM 1467 C CA . VAL A 1 180 ? -2.515 -0.217 -14.442 1.00 92.94 180 VAL A CA 1
ATOM 1468 C C . VAL A 1 180 ? -1.739 0.999 -13.936 1.00 92.94 180 VAL A C 1
ATOM 1470 O O . VAL A 1 180 ? -0.512 0.987 -13.940 1.00 92.94 180 VAL A O 1
ATOM 1473 N N . GLU A 1 181 ? -2.434 2.010 -13.417 1.00 93.69 181 GLU A N 1
ATOM 1474 C CA . GLU A 1 181 ? -1.888 3.233 -12.824 1.00 93.69 181 GLU A CA 1
ATOM 1475 C C . GLU A 1 181 ? -1.145 2.966 -11.508 1.00 93.69 181 GLU A C 1
ATOM 1477 O O . GLU A 1 181 ? -0.348 3.788 -11.054 1.00 93.69 181 GLU A O 1
ATOM 1482 N N . LYS A 1 182 ? -1.394 1.816 -10.866 1.00 92.38 182 LYS A N 1
ATOM 1483 C CA . LYS A 1 182 ? -0.618 1.363 -9.701 1.00 92.38 182 LYS A CA 1
ATOM 1484 C C . LYS A 1 182 ? 0.737 0.805 -10.097 1.00 92.38 182 LYS A C 1
ATOM 1486 O O . LYS A 1 182 ? 1.655 0.810 -9.279 1.00 92.38 182 LYS A O 1
ATOM 1491 N N . ILE A 1 183 ? 0.859 0.333 -11.333 1.00 93.06 183 ILE A N 1
ATOM 1492 C CA . ILE A 1 183 ? 2.089 -0.235 -11.857 1.00 93.06 183 ILE A CA 1
ATOM 1493 C C . ILE A 1 183 ? 2.830 0.825 -12.668 1.00 93.06 183 ILE A C 1
ATOM 1495 O O . ILE A 1 183 ? 3.946 1.188 -12.307 1.00 93.06 183 ILE A O 1
ATOM 1499 N N . PHE A 1 184 ? 2.257 1.351 -13.743 1.00 93.56 184 PHE A N 1
ATOM 1500 C CA . PHE A 1 184 ? 2.902 2.343 -14.597 1.00 93.56 184 PHE A CA 1
ATOM 1501 C C . PHE A 1 184 ? 2.535 3.772 -14.189 1.00 93.56 184 PHE A C 1
ATOM 1503 O O . PHE A 1 184 ? 1.374 4.095 -13.963 1.00 93.56 184 PHE A O 1
ATOM 1510 N N . ALA A 1 185 ? 3.540 4.652 -14.142 1.00 93.50 185 ALA A N 1
ATOM 1511 C CA . ALA A 1 185 ? 3.309 6.090 -14.043 1.00 93.50 185 ALA A CA 1
ATOM 1512 C C . ALA A 1 185 ? 2.622 6.610 -15.318 1.00 93.50 185 ALA A C 1
ATOM 1514 O O . ALA A 1 185 ? 2.798 6.031 -16.392 1.00 93.50 185 ALA A O 1
ATOM 1515 N N . SER A 1 186 ? 1.911 7.738 -15.233 1.00 92.75 186 SER A N 1
ATOM 1516 C CA . SER A 1 186 ? 1.145 8.296 -16.360 1.00 92.75 186 SER A CA 1
ATOM 1517 C C . SER A 1 186 ? 1.977 8.497 -17.634 1.00 92.75 186 SER A C 1
ATOM 1519 O O . SER A 1 186 ? 1.498 8.231 -18.731 1.00 92.75 186 SER A O 1
ATOM 1521 N N . SER A 1 187 ? 3.248 8.890 -17.505 1.00 94.25 187 SER A N 1
ATOM 1522 C CA . SER A 1 187 ? 4.168 9.026 -18.644 1.00 94.25 187 SER A CA 1
ATOM 1523 C C . SER A 1 187 ? 4.469 7.694 -19.344 1.00 94.25 187 SER A C 1
ATOM 1525 O O . SER A 1 187 ? 4.602 7.654 -20.565 1.00 94.25 187 SER A O 1
ATOM 1527 N N . LEU A 1 188 ? 4.545 6.593 -18.592 1.00 93.69 188 LEU A N 1
ATOM 1528 C CA . LEU A 1 188 ? 4.752 5.254 -19.146 1.00 93.69 188 LEU A CA 1
ATOM 1529 C C . LEU A 1 188 ? 3.485 4.702 -19.792 1.00 93.69 188 LEU A C 1
ATOM 1531 O O . LEU A 1 188 ? 3.585 4.027 -20.810 1.00 93.69 188 LEU A O 1
ATOM 1535 N N . LEU A 1 189 ? 2.307 5.028 -19.256 1.00 93.75 189 LEU A N 1
ATOM 1536 C CA . LEU A 1 189 ? 1.036 4.662 -19.888 1.00 93.75 189 LEU A CA 1
ATOM 1537 C C . LEU A 1 189 ? 0.898 5.296 -21.277 1.00 93.75 189 LEU A C 1
ATOM 1539 O O . LEU A 1 189 ? 0.495 4.615 -22.213 1.00 93.75 189 LEU A O 1
ATOM 1543 N N . LEU A 1 190 ? 1.311 6.558 -21.437 1.00 94.44 190 LEU A N 1
ATOM 1544 C CA . LEU A 1 190 ? 1.349 7.213 -22.749 1.00 94.44 190 LEU A CA 1
ATOM 1545 C C . LEU A 1 190 ? 2.329 6.519 -23.708 1.00 94.44 190 LEU A C 1
ATOM 1547 O O . LEU A 1 190 ? 1.985 6.261 -24.858 1.00 94.44 190 LEU A O 1
ATOM 1551 N N . LYS A 1 191 ? 3.530 6.160 -23.232 1.00 94.50 191 LYS A N 1
ATOM 1552 C CA . LYS A 1 191 ? 4.532 5.432 -24.034 1.00 94.50 191 LYS A CA 1
ATOM 1553 C C . LYS A 1 191 ? 4.041 4.044 -24.469 1.00 94.50 191 LYS A C 1
ATOM 1555 O O . LYS A 1 191 ? 4.357 3.595 -25.568 1.00 94.50 191 LYS A O 1
ATOM 1560 N N . PHE A 1 192 ? 3.290 3.361 -23.610 1.00 95.44 192 PHE A N 1
ATOM 1561 C CA . PHE A 1 192 ? 2.798 2.000 -23.832 1.00 95.44 192 PHE A CA 1
ATOM 1562 C C . PHE A 1 192 ? 1.325 1.949 -24.248 1.00 95.44 192 PHE A C 1
ATOM 1564 O O . PHE A 1 192 ? 0.694 0.902 -24.119 1.00 95.44 192 PHE A O 1
ATOM 1571 N N . ALA A 1 193 ? 0.780 3.046 -24.785 1.00 95.06 193 ALA A N 1
ATOM 1572 C CA . ALA A 1 193 ? -0.613 3.114 -25.224 1.00 95.06 193 ALA A CA 1
ATOM 1573 C C . ALA A 1 193 ? -0.970 1.984 -26.208 1.00 95.06 193 ALA A C 1
ATOM 1575 O O . ALA A 1 193 ? -2.027 1.371 -26.086 1.00 95.06 193 ALA A O 1
ATOM 1576 N N . TRP A 1 194 ? -0.041 1.629 -27.103 1.00 95.44 194 TRP A N 1
ATOM 1577 C CA . TRP A 1 194 ? -0.189 0.529 -28.064 1.00 95.44 194 TRP A CA 1
ATOM 1578 C C . TRP A 1 194 ? -0.394 -0.852 -27.415 1.00 95.44 194 TRP A C 1
ATOM 1580 O O . TRP A 1 194 ? -0.930 -1.755 -28.047 1.00 95.44 194 TRP A O 1
ATOM 1590 N N . ALA A 1 195 ? 0.018 -1.037 -26.159 1.00 95.25 195 ALA A N 1
ATOM 1591 C CA . ALA A 1 195 ? -0.093 -2.304 -25.443 1.00 95.25 195 ALA A CA 1
ATOM 1592 C C . ALA A 1 195 ? -1.383 -2.407 -24.601 1.00 95.25 195 ALA A C 1
ATOM 1594 O O . ALA A 1 195 ? -1.689 -3.482 -24.082 1.00 95.25 195 ALA A O 1
ATOM 1595 N N . MET A 1 196 ? -2.162 -1.327 -24.461 1.00 92.44 196 MET A N 1
ATOM 1596 C CA . MET A 1 196 ? -3.339 -1.260 -23.575 1.00 92.44 196 MET A CA 1
ATOM 1597 C C . MET A 1 196 ? -4.483 -2.193 -23.987 1.00 92.44 196 MET A C 1
ATOM 1599 O O . MET A 1 196 ? -5.231 -2.690 -23.139 1.00 92.44 196 MET A O 1
ATOM 1603 N N . GLU A 1 197 ? -4.595 -2.492 -25.277 1.00 92.06 197 GLU A N 1
ATOM 1604 C CA . GLU A 1 197 ? -5.640 -3.359 -25.833 1.00 92.06 197 GLU A CA 1
ATOM 1605 C C . GLU A 1 197 ? -5.343 -4.858 -25.656 1.00 92.06 197 GLU A C 1
ATOM 1607 O O . GLU A 1 197 ? -6.195 -5.699 -25.926 1.00 92.06 197 GLU A O 1
ATOM 1612 N N . THR A 1 198 ? -4.176 -5.214 -25.109 1.00 95.31 198 THR A N 1
ATOM 1613 C CA . THR A 1 198 ? -3.742 -6.608 -24.919 1.00 95.31 198 THR A CA 1
ATOM 1614 C C . THR A 1 198 ? -4.739 -7.433 -24.101 1.00 95.31 198 THR A C 1
ATOM 1616 O O . THR A 1 198 ? -5.195 -6.993 -23.045 1.00 95.31 198 THR A O 1
ATOM 1619 N N . SER A 1 199 ? -5.049 -8.650 -24.553 1.00 95.00 199 SER A N 1
ATOM 1620 C CA . SER A 1 199 ? -5.894 -9.607 -23.823 1.00 95.00 199 SER A CA 1
ATOM 1621 C C . SER A 1 199 ? -5.245 -10.089 -22.517 1.00 95.00 199 SER A C 1
ATOM 1623 O O . SER A 1 199 ? -4.028 -10.214 -22.418 1.00 95.00 199 SER A O 1
ATOM 1625 N N . GLU A 1 200 ? -6.058 -10.437 -21.520 1.00 94.00 200 GLU A N 1
ATOM 1626 C CA . GLU A 1 200 ? -5.599 -11.045 -20.261 1.00 94.00 200 GLU A CA 1
ATOM 1627 C C . GLU A 1 200 ? -4.927 -12.422 -20.431 1.00 94.00 200 GLU A C 1
ATOM 1629 O O . GLU A 1 200 ? -4.200 -12.872 -19.545 1.00 94.00 200 GLU A O 1
ATOM 1634 N N . HIS A 1 201 ? -5.139 -13.085 -21.571 1.00 95.00 201 HIS A N 1
ATOM 1635 C CA . HIS A 1 201 ? -4.541 -14.384 -21.903 1.00 95.00 201 HIS A CA 1
ATOM 1636 C C . HIS A 1 201 ? -3.253 -14.275 -22.730 1.00 95.00 201 HIS A C 1
ATOM 1638 O O . HIS A 1 201 ? -2.770 -15.279 -23.252 1.00 95.00 201 HIS A O 1
ATOM 1644 N N . PHE A 1 202 ? -2.704 -13.070 -22.891 1.00 95.44 202 PHE A N 1
ATOM 1645 C CA . PHE A 1 202 ? -1.475 -12.863 -23.648 1.00 95.44 202 PHE A CA 1
ATOM 1646 C C . PHE A 1 202 ? -0.303 -13.682 -23.084 1.00 95.44 202 PHE A C 1
ATOM 1648 O O . PHE A 1 202 ? -0.091 -13.751 -21.871 1.00 95.44 202 PHE A O 1
ATOM 1655 N N . ARG A 1 203 ? 0.480 -14.269 -23.994 1.00 93.44 203 ARG A N 1
ATOM 1656 C CA . ARG A 1 203 ? 1.706 -15.015 -23.712 1.00 93.44 203 ARG A CA 1
ATOM 1657 C C . ARG A 1 203 ? 2.810 -14.484 -24.625 1.00 93.44 203 ARG A C 1
ATOM 1659 O O . ARG A 1 203 ? 2.594 -14.396 -25.831 1.00 93.44 203 ARG A O 1
ATOM 1666 N N . PHE A 1 204 ? 3.929 -14.101 -24.016 1.00 89.62 204 PHE A N 1
ATOM 1667 C CA . PHE A 1 204 ? 5.138 -13.632 -24.694 1.00 89.62 204 PHE A CA 1
ATOM 1668 C C . PHE A 1 204 ? 5.952 -14.802 -25.248 1.00 89.62 204 PHE A C 1
ATOM 1670 O O . PHE A 1 204 ? 5.940 -15.874 -24.591 1.00 89.62 204 PHE A O 1
#